Protein AF-A0A1Y2S8N5-F1 (afdb_monomer)

Nearest PDB structures (foldseek):
  1wh4-assembly1_A  TM=3.310E-01  e=6.056E+00  Mus musculus

Solvent-accessible surface area (backbone atoms only — not comparable to full-atom values): 12229 Å² total; per-residue (Å²): 141,81,84,81,77,78,75,82,78,85,74,62,68,63,54,52,49,16,49,51,51,43,52,51,49,21,65,76,37,74,52,83,80,83,77,38,63,39,47,41,51,42,49,70,37,66,41,99,84,76,46,55,47,50,72,66,56,51,50,44,32,48,55,39,40,44,73,69,41,98,56,19,65,73,62,49,64,66,70,64,49,37,69,98,49,35,69,58,46,40,54,52,24,50,35,56,74,70,46,70,74,44,43,94,61,78,71,61,60,71,61,53,50,52,49,45,31,70,54,35,66,95,56,59,74,55,75,91,67,70,40,87,85,36,73,37,45,61,27,46,44,52,56,40,37,37,60,45,100,84,71,42,67,57,48,71,70,54,52,49,49,52,44,49,38,41,52,71,20,76,85,56,50,71,51,87,83,39,79,74,75,35,65,54,50,42,36,33,82,88,34,35,64,56,53,49,53,50,14,50,52,53,51,51,51,55,65,74,76,106

Organism: NCBI:txid40578

Secondary structure (DSSP, 8-state):
-----------SHHHHHHHHHHHHHHHHHT------HHHHHHHHPBPTTS-BPPHHHHHHHHHHHHHHSTTGGG--HHHHT-HHHHHHHHHHHHHHHTTTTS-SSPP-HHHHHHHHHHH-GGG---GGG--TTSHHHHHHHHHHTSPPTTSPPP-HHHHHHHHHHHHTSGGGTTGGG-TT-SHHHHTSHHHHHHHHHHHHHHHHHHHH--

Mean predicted aligned error: 11.08 Å

Structure (mmCIF, N/CA/C/O backbone):
data_AF-A0A1Y2S8N5-F1
#
_entry.id   AF-A0A1Y2S8N5-F1
#
loop_
_atom_site.group_PDB
_atom_site.id
_atom_site.type_symbol
_atom_site.label_atom_id
_atom_site.label_alt_id
_atom_site.label_comp_id
_atom_site.label_asym_id
_atom_site.label_entity_id
_atom_site.label_seq_id
_atom_site.pdbx_PDB_ins_code
_atom_site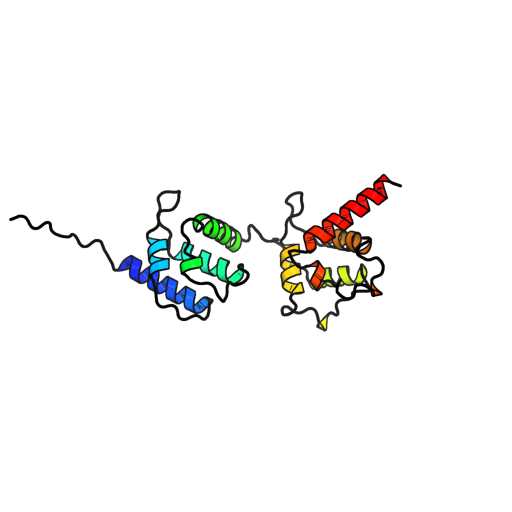.Cartn_x
_atom_site.Cartn_y
_atom_site.Cartn_z
_atom_site.occupancy
_atom_site.B_iso_or_equiv
_atom_site.auth_seq_id
_atom_site.auth_comp_id
_atom_site.auth_asym_id
_atom_site.auth_atom_id
_atom_site.pdbx_PDB_model_num
ATOM 1 N N . MET A 1 1 ? -24.747 23.848 56.726 1.00 42.31 1 MET A N 1
ATOM 2 C CA . MET A 1 1 ? -25.028 22.561 56.054 1.00 42.31 1 MET A CA 1
ATOM 3 C C . MET A 1 1 ? -25.533 22.856 54.658 1.00 42.31 1 MET A C 1
ATOM 5 O O . MET A 1 1 ? -26.554 23.509 54.560 1.00 42.31 1 MET A O 1
ATOM 9 N N . THR A 1 2 ? -24.845 22.371 53.628 1.00 33.53 2 THR A N 1
ATOM 10 C CA . THR A 1 2 ? -25.435 22.021 52.323 1.00 33.53 2 THR A CA 1
ATOM 11 C C . THR A 1 2 ?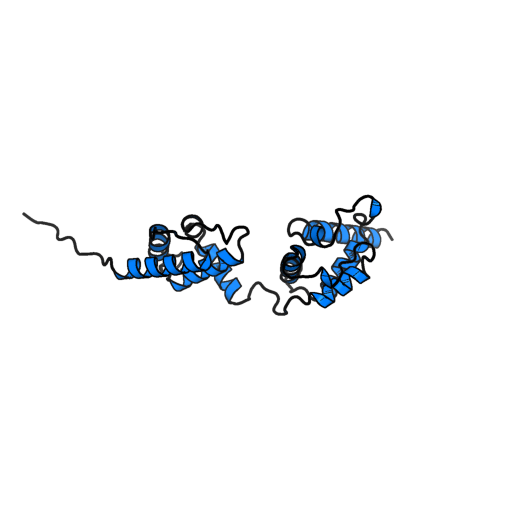 -24.412 21.139 51.611 1.00 33.53 2 THR A C 1
ATOM 13 O O . THR A 1 2 ? -23.454 21.611 51.002 1.00 33.53 2 THR A O 1
ATOM 16 N N . LYS A 1 3 ? -24.557 19.820 51.787 1.00 37.62 3 LYS A N 1
ATOM 17 C CA . LYS A 1 3 ? -23.823 18.829 50.996 1.00 37.62 3 LYS A CA 1
ATOM 18 C C . LYS A 1 3 ? -24.268 19.014 49.545 1.00 37.62 3 LYS A C 1
ATOM 20 O O . LYS A 1 3 ? -25.445 18.842 49.254 1.00 37.62 3 LYS A O 1
ATOM 25 N N . LYS A 1 4 ? -23.346 19.379 48.651 1.00 40.78 4 LYS A N 1
ATOM 26 C CA . LYS A 1 4 ? -23.574 19.255 47.208 1.00 40.78 4 LYS A CA 1
ATOM 27 C C . LYS A 1 4 ? -23.657 17.764 46.893 1.00 40.78 4 LYS A C 1
ATOM 29 O O . LYS A 1 4 ? -22.659 17.054 47.020 1.00 40.78 4 LYS A O 1
ATOM 34 N N . GLU A 1 5 ? -24.849 17.296 46.553 1.00 39.12 5 GLU A N 1
ATOM 35 C CA . GLU A 1 5 ? -25.067 15.949 46.039 1.00 39.12 5 GLU A CA 1
ATOM 36 C C . GLU A 1 5 ? -24.263 15.768 44.747 1.00 39.12 5 GLU A C 1
ATOM 38 O O . GLU A 1 5 ? -24.390 16.536 43.792 1.00 39.12 5 GLU A O 1
ATOM 43 N N . LYS A 1 6 ? -23.383 14.762 44.737 1.00 40.94 6 LYS A N 1
ATOM 44 C CA . LYS A 1 6 ? -22.739 14.284 43.516 1.00 40.94 6 LYS A CA 1
ATOM 45 C C . LYS A 1 6 ? -23.779 13.476 42.748 1.00 40.94 6 LYS A C 1
ATOM 47 O O . LYS A 1 6 ? -24.082 12.351 43.129 1.00 40.94 6 LYS A O 1
ATOM 52 N N . ILE A 1 7 ? -24.311 14.056 41.679 1.00 42.75 7 ILE A N 1
ATOM 53 C CA . ILE A 1 7 ? -25.081 13.320 40.675 1.00 42.75 7 ILE A CA 1
ATOM 54 C C . ILE A 1 7 ? -24.136 12.267 40.062 1.00 42.75 7 ILE A C 1
ATOM 56 O O . ILE A 1 7 ? -23.026 12.639 39.662 1.00 42.75 7 ILE A O 1
ATOM 60 N N . PRO A 1 8 ? -24.503 10.974 39.992 1.00 40.34 8 PRO A N 1
ATOM 61 C CA . PRO A 1 8 ? -23.691 9.982 39.302 1.00 40.34 8 PRO A CA 1
ATOM 62 C C . PRO A 1 8 ? -23.750 10.275 37.799 1.00 40.34 8 PRO A C 1
ATOM 64 O O . PRO A 1 8 ? -24.768 10.040 37.153 1.00 40.34 8 PRO A O 1
ATOM 67 N N . LEU A 1 9 ? -22.666 10.812 37.240 1.00 45.81 9 LEU A N 1
ATOM 68 C CA . LEU A 1 9 ? -22.457 10.822 35.794 1.00 45.81 9 LEU A CA 1
ATOM 69 C C . LEU A 1 9 ? -22.171 9.368 35.384 1.00 45.81 9 LEU A C 1
ATOM 71 O O . LEU A 1 9 ? -21.144 8.799 35.744 1.00 45.81 9 LEU A O 1
ATOM 75 N N . THR A 1 10 ? -23.169 8.762 34.744 1.00 51.56 10 THR A N 1
ATOM 76 C CA . THR A 1 10 ? -23.256 7.402 34.181 1.00 51.56 10 THR A CA 1
ATOM 77 C C . THR A 1 10 ? -21.910 6.752 33.815 1.00 51.56 10 THR A C 1
ATOM 79 O O . THR A 1 10 ? -21.309 7.175 32.832 1.00 51.56 10 THR A O 1
ATOM 82 N N . PRO A 1 11 ? -21.469 5.682 34.516 1.00 47.47 11 PRO A N 1
ATOM 83 C CA . PRO A 1 11 ? -20.186 5.028 34.239 1.00 47.47 11 PRO A CA 1
ATOM 84 C C . PRO A 1 11 ? -20.267 3.601 33.653 1.00 47.47 11 PRO A C 1
ATOM 86 O O . PRO A 1 11 ? -19.264 2.900 33.656 1.00 47.47 11 PRO A O 1
ATOM 89 N N . THR A 1 12 ? -21.419 3.115 33.171 1.00 58.81 12 THR A N 1
ATOM 90 C CA . THR A 1 12 ? -21.545 1.689 32.770 1.00 58.81 12 THR A CA 1
ATOM 91 C C . THR A 1 12 ? -21.525 1.451 31.258 1.00 58.81 12 THR A C 1
ATOM 93 O O . THR A 1 12 ? -20.968 0.459 30.801 1.00 58.81 12 THR A O 1
ATOM 96 N N . GLY A 1 13 ? -22.119 2.347 30.462 1.00 69.06 13 GLY A N 1
ATOM 97 C CA . GLY A 1 13 ? -22.266 2.144 29.014 1.00 69.06 13 GLY A CA 1
ATOM 98 C C . GLY A 1 13 ? -20.952 2.269 28.240 1.00 69.06 13 GLY A C 1
ATOM 99 O O . GLY A 1 13 ? -20.593 1.375 27.481 1.00 69.06 13 GLY A O 1
ATOM 100 N N . GLU A 1 14 ? -20.211 3.357 28.460 1.00 77.38 14 GLU A N 1
ATOM 101 C CA . GLU A 1 14 ? -18.944 3.620 27.759 1.00 77.38 14 GLU A CA 1
ATOM 102 C C . GLU A 1 14 ? -17.830 2.648 28.165 1.00 77.38 14 GLU A C 1
ATOM 104 O O . GLU A 1 14 ? -17.045 2.232 27.317 1.00 77.38 14 GLU A O 1
ATOM 109 N N . GLU A 1 15 ? -17.792 2.228 29.433 1.00 86.44 15 GLU A N 1
ATOM 110 C CA . GLU A 1 15 ? -16.825 1.238 29.923 1.00 86.44 15 GLU A CA 1
ATOM 111 C C . GLU A 1 15 ? -17.048 -0.133 29.268 1.00 86.44 15 GLU A C 1
ATOM 113 O O . GLU A 1 15 ? -16.095 -0.767 28.814 1.00 86.44 15 GLU A O 1
ATOM 118 N N . ASN A 1 16 ? -18.309 -0.556 29.124 1.00 90.19 16 ASN A N 1
ATOM 119 C CA . ASN A 1 16 ? -18.652 -1.791 28.417 1.00 90.19 16 ASN A CA 1
ATOM 120 C C . ASN A 1 16 ? -18.234 -1.735 26.939 1.00 90.19 16 ASN A C 1
ATOM 122 O O . ASN A 1 16 ? -17.652 -2.693 26.431 1.00 90.19 16 ASN A O 1
ATOM 126 N N . LEU A 1 17 ? -18.463 -0.602 26.266 1.00 93.44 17 LEU A N 1
ATOM 127 C CA . LEU A 1 17 ? -18.019 -0.401 24.883 1.00 93.44 17 LEU A CA 1
ATOM 128 C C . LEU A 1 17 ? -16.490 -0.405 24.770 1.00 93.44 17 LEU A C 1
ATOM 130 O O . LEU A 1 17 ? -15.936 -0.988 23.842 1.00 93.44 17 LEU A O 1
ATOM 134 N N . ALA A 1 18 ? -15.779 0.209 25.715 1.00 95.19 18 ALA A N 1
ATOM 135 C CA . ALA A 1 18 ? -14.321 0.217 25.707 1.00 95.19 18 ALA A CA 1
ATOM 136 C C . ALA A 1 18 ? -13.726 -1.184 25.929 1.00 95.19 18 ALA A C 1
ATOM 138 O O . ALA A 1 18 ? -12.732 -1.527 25.285 1.00 95.19 18 ALA A O 1
ATOM 139 N N . LEU A 1 19 ? -14.341 -2.006 26.787 1.00 95.50 19 LEU A N 1
ATOM 140 C CA . LEU A 1 19 ? -13.979 -3.416 26.969 1.00 95.50 19 LEU A CA 1
ATOM 141 C C . LEU A 1 19 ? -14.209 -4.230 25.694 1.00 95.50 19 LEU A C 1
ATOM 143 O O . LEU A 1 19 ? -13.346 -5.015 25.304 1.00 95.50 19 LEU A O 1
ATOM 147 N N . GLU A 1 20 ? -15.338 -4.015 25.021 1.00 96.56 20 GLU A N 1
ATOM 148 C CA . GLU A 1 20 ? -15.650 -4.664 23.748 1.00 96.56 20 GLU A CA 1
ATOM 149 C C . GLU A 1 20 ? -14.613 -4.314 22.670 1.00 96.56 20 GLU A C 1
ATOM 151 O O . GLU A 1 20 ? -14.068 -5.200 22.008 1.00 96.56 20 GLU A O 1
ATOM 156 N N . ILE A 1 21 ? -14.284 -3.027 22.527 1.00 97.44 21 ILE A N 1
ATOM 157 C CA . ILE A 1 21 ? -13.271 -2.551 21.578 1.00 97.44 21 ILE A CA 1
ATOM 158 C C . ILE A 1 21 ? -11.891 -3.127 21.920 1.00 97.44 21 ILE A C 1
ATOM 160 O O . ILE A 1 21 ? -11.169 -3.554 21.020 1.00 97.44 21 ILE A O 1
ATOM 164 N N . LEU A 1 22 ? -11.518 -3.175 23.203 1.00 97.44 22 LEU A N 1
ATOM 165 C CA . LEU A 1 22 ? -10.256 -3.769 23.647 1.00 97.44 22 LEU A CA 1
ATOM 166 C C . LEU A 1 22 ? -10.193 -5.271 23.332 1.00 97.44 22 LEU A C 1
ATOM 168 O O . LEU A 1 22 ? -9.163 -5.755 22.860 1.00 97.44 22 LEU A O 1
ATOM 172 N N . GLY A 1 23 ? -11.286 -6.001 23.560 1.00 96.69 23 GLY A N 1
ATOM 173 C CA . GLY A 1 23 ? -11.406 -7.412 23.194 1.00 96.69 23 GLY A CA 1
ATOM 174 C C . GLY A 1 23 ? -11.202 -7.620 21.695 1.00 96.69 23 GLY A C 1
ATOM 175 O O . GLY A 1 23 ? -10.372 -8.438 21.294 1.00 96.69 23 GLY A O 1
ATOM 176 N N . TYR A 1 24 ? -11.874 -6.807 20.878 1.00 96.19 24 TYR A N 1
ATOM 177 C CA . TYR A 1 24 ? -11.721 -6.819 19.425 1.00 96.19 24 TYR A CA 1
ATOM 178 C C . TYR A 1 24 ? -10.282 -6.515 18.984 1.00 96.19 24 TYR A C 1
ATOM 180 O O . TYR A 1 24 ? -9.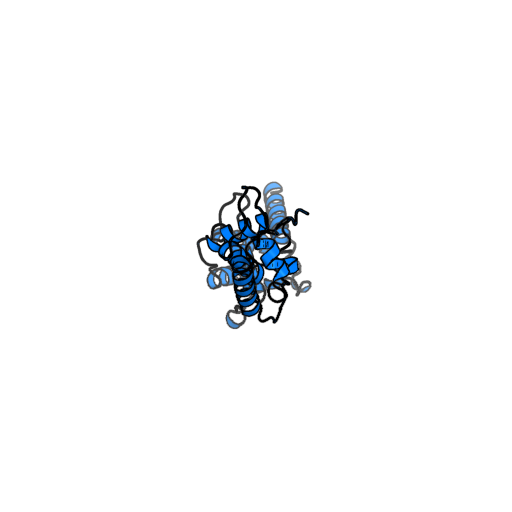699 -7.243 18.179 1.00 96.19 24 TYR A O 1
ATOM 188 N N . PHE A 1 25 ? -9.668 -5.481 19.564 1.00 95.88 25 PHE A N 1
ATOM 189 C CA . PHE A 1 25 ? -8.281 -5.109 19.302 1.00 95.88 25 PHE A CA 1
ATOM 190 C C . PHE A 1 25 ? -7.316 -6.260 19.602 1.00 95.88 25 PHE A C 1
ATOM 192 O O . PHE A 1 25 ? -6.466 -6.593 18.774 1.00 95.88 25 PHE A O 1
ATOM 199 N N . ASN A 1 26 ? -7.445 -6.879 20.779 1.00 95.75 26 ASN A N 1
ATOM 200 C CA . ASN A 1 26 ? -6.595 -7.988 21.208 1.00 95.75 26 ASN A CA 1
ATOM 201 C C . ASN A 1 26 ? -6.757 -9.211 20.307 1.00 95.75 26 ASN A C 1
ATOM 203 O O . ASN A 1 26 ? -5.760 -9.840 19.953 1.00 95.75 26 ASN A O 1
ATOM 207 N N . GLN A 1 27 ? -7.991 -9.525 19.906 1.00 93.56 27 GLN A N 1
ATOM 208 C CA . GLN A 1 27 ? -8.270 -10.611 18.973 1.00 93.56 27 GLN A CA 1
ATOM 209 C C . GLN A 1 27 ? -7.565 -10.380 17.633 1.00 93.56 27 GLN A C 1
ATOM 211 O O . GLN A 1 27 ? -6.882 -11.277 17.144 1.00 93.56 27 GLN A O 1
ATOM 216 N N . LEU A 1 28 ? -7.694 -9.179 17.063 1.00 89.06 28 LEU A N 1
ATOM 217 C CA . LEU A 1 28 ? -7.170 -8.866 15.734 1.00 89.06 28 LEU A CA 1
ATOM 218 C C . LEU A 1 28 ? -5.638 -8.721 15.701 1.00 89.06 28 LEU A C 1
ATOM 220 O O . LEU A 1 28 ? -5.005 -9.036 14.700 1.00 89.06 28 LEU A O 1
ATOM 224 N N . THR A 1 29 ? -5.030 -8.263 16.796 1.00 89.19 29 THR A N 1
ATOM 225 C CA . THR A 1 29 ? -3.567 -8.099 16.918 1.00 89.19 29 THR A CA 1
ATOM 226 C C . THR A 1 29 ? -2.866 -9.291 17.573 1.00 89.19 29 THR A C 1
ATOM 228 O O . THR A 1 29 ? -1.652 -9.253 17.763 1.00 89.19 29 THR A O 1
ATOM 231 N N . HIS A 1 30 ? -3.609 -10.333 17.963 1.00 91.00 30 HIS A N 1
ATOM 232 C CA . HIS A 1 30 ? -3.112 -11.454 18.772 1.00 91.00 30 HIS A CA 1
ATOM 233 C C . HIS A 1 30 ? -2.369 -11.011 20.047 1.00 91.00 30 HIS A C 1
ATOM 235 O O . HIS A 1 30 ? -1.385 -11.623 20.470 1.00 91.00 30 HIS A O 1
ATOM 241 N N . SER A 1 31 ? -2.839 -9.930 20.670 1.00 93.00 31 SER A N 1
ATOM 242 C CA . SER A 1 31 ? -2.224 -9.322 21.850 1.00 93.00 31 SER A CA 1
ATOM 243 C C . SER A 1 31 ? -3.060 -9.543 23.118 1.00 93.00 31 SER A C 1
ATOM 245 O O . SER A 1 31 ? -4.078 -10.235 23.107 1.00 93.00 31 SER A O 1
ATOM 247 N N . ARG A 1 32 ? -2.581 -9.031 24.261 1.00 94.50 32 ARG A N 1
ATOM 248 C CA . ARG A 1 32 ? -3.203 -9.218 25.588 1.00 94.50 32 ARG A CA 1
ATOM 249 C C . ARG A 1 32 ? -3.244 -7.924 26.406 1.00 94.50 32 ARG A C 1
ATOM 251 O O . ARG A 1 32 ? -2.991 -7.943 27.610 1.00 94.50 32 ARG A O 1
ATOM 258 N N . PHE A 1 33 ? -3.499 -6.787 25.763 1.00 95.81 33 PHE A N 1
ATOM 259 C CA . PHE A 1 33 ? -3.637 -5.518 26.480 1.00 95.81 33 PHE A CA 1
ATOM 260 C C . PHE A 1 33 ? -4.849 -5.556 27.420 1.00 95.81 33 PHE A C 1
ATOM 262 O O . PHE A 1 33 ? -5.861 -6.180 27.116 1.00 95.81 33 PHE A O 1
ATOM 269 N N . GLN A 1 34 ? -4.746 -4.881 28.565 1.00 94.94 34 GLN A N 1
ATOM 270 C CA . GLN A 1 34 ? -5.797 -4.873 29.596 1.00 94.94 34 GLN A CA 1
ATOM 271 C C . GLN A 1 34 ? -6.395 -3.483 29.846 1.00 94.94 34 GLN A C 1
ATOM 273 O O . GLN A 1 34 ? -7.444 -3.368 30.467 1.00 94.94 34 GLN A O 1
ATOM 278 N N . SER A 1 35 ? -5.735 -2.422 29.377 1.00 95.19 35 SER A N 1
ATOM 279 C CA . SER A 1 35 ? -6.169 -1.049 29.632 1.00 95.19 35 SER A CA 1
ATOM 280 C C . SER A 1 35 ? -7.223 -0.601 28.620 1.00 95.19 35 SER A C 1
ATOM 282 O O . SER A 1 35 ? -6.949 -0.550 27.421 1.00 95.19 35 SER A O 1
ATOM 284 N N . THR A 1 36 ? -8.402 -0.213 29.109 1.00 95.75 36 THR A N 1
ATOM 285 C CA . THR A 1 36 ? -9.483 0.410 28.322 1.00 95.75 36 THR A CA 1
ATOM 286 C C . THR A 1 36 ? -9.275 1.911 28.114 1.00 95.75 36 THR A C 1
ATOM 288 O O . THR A 1 36 ? -9.914 2.506 27.247 1.00 95.75 36 THR A O 1
ATOM 291 N N . ALA A 1 37 ? -8.345 2.535 28.849 1.00 95.25 37 ALA A N 1
ATOM 292 C CA . ALA A 1 37 ? -8.161 3.987 28.877 1.00 95.25 37 ALA A CA 1
ATOM 293 C C . ALA A 1 37 ? -7.974 4.642 27.489 1.00 95.25 37 ALA A C 1
ATOM 295 O O . ALA A 1 37 ? -8.562 5.702 27.256 1.00 95.25 37 ALA A O 1
ATOM 296 N N . PRO A 1 38 ? -7.218 4.059 26.535 1.00 95.94 38 PRO A N 1
ATOM 297 C CA . PRO A 1 38 ? -7.097 4.629 25.192 1.00 95.94 38 PRO A CA 1
ATOM 298 C C . PRO A 1 38 ? -8.429 4.661 24.427 1.00 95.94 38 PRO A C 1
ATOM 300 O O . PRO A 1 38 ? -8.715 5.642 23.738 1.00 95.94 38 PRO A O 1
ATOM 303 N N . PHE A 1 39 ? -9.262 3.631 24.585 1.00 96.44 39 PHE A N 1
ATOM 304 C CA . PHE A 1 39 ? -10.555 3.515 23.908 1.00 96.44 39 PHE A CA 1
ATOM 305 C C . PHE A 1 39 ? -11.636 4.355 24.582 1.00 96.44 39 PHE A C 1
ATOM 307 O O . PHE A 1 39 ? -12.380 5.031 23.881 1.00 96.44 39 PHE A O 1
ATOM 314 N N . LEU A 1 40 ? -11.654 4.427 25.916 1.00 94.75 40 LEU A N 1
ATOM 315 C CA . LEU A 1 40 ? -12.485 5.386 26.656 1.00 94.75 40 LEU A CA 1
ATOM 316 C C . LEU A 1 40 ? -12.190 6.821 26.230 1.00 94.75 40 LEU A C 1
ATOM 318 O O . LEU A 1 40 ? -13.097 7.613 25.980 1.00 94.75 40 LEU A O 1
ATOM 322 N N . LYS A 1 41 ? -10.904 7.159 26.090 1.00 93.38 41 LYS A N 1
ATOM 323 C CA . LYS A 1 41 ? -10.495 8.469 25.588 1.00 93.38 41 LYS A CA 1
ATOM 324 C C . LYS A 1 41 ? -11.016 8.717 24.175 1.00 93.38 41 LYS A C 1
ATOM 326 O O . LYS A 1 41 ? -11.433 9.832 23.888 1.00 93.38 41 LYS A O 1
ATOM 331 N N . ALA A 1 42 ? -10.995 7.713 23.301 1.00 93.50 42 ALA A N 1
ATOM 332 C CA . ALA A 1 42 ? -11.569 7.840 21.967 1.00 93.50 42 ALA A CA 1
ATOM 333 C C . ALA A 1 42 ? -13.091 8.045 22.025 1.00 93.50 42 ALA A C 1
ATOM 335 O O . ALA A 1 42 ? -13.578 9.026 21.479 1.00 93.50 42 ALA A O 1
ATOM 336 N N . LEU A 1 43 ? -13.826 7.207 22.759 1.00 93.50 43 LEU A N 1
ATOM 337 C CA . LEU A 1 43 ? -15.284 7.304 22.911 1.00 93.50 43 LEU A CA 1
ATOM 338 C C . LEU A 1 43 ? -15.749 8.635 23.524 1.00 93.50 43 LEU A C 1
ATOM 340 O O . LEU A 1 43 ? -16.813 9.126 23.175 1.00 93.50 43 LEU A O 1
ATOM 344 N N . SER A 1 44 ? -14.941 9.252 24.388 1.00 90.88 44 SER A N 1
ATOM 345 C CA . SER A 1 44 ? -15.252 10.545 25.022 1.00 90.88 44 SER A CA 1
ATOM 346 C C . SER A 1 44 ? -14.706 11.765 24.269 1.00 90.88 44 SER A C 1
ATOM 348 O O . SER A 1 44 ? -14.999 12.905 24.637 1.00 90.88 44 SER A O 1
ATOM 350 N N . THR A 1 45 ? -13.903 11.572 23.214 1.00 88.81 45 THR A N 1
ATOM 351 C CA . THR A 1 45 ? -13.361 12.691 22.431 1.00 88.81 45 THR A CA 1
ATOM 352 C C . THR A 1 45 ? -14.379 13.168 21.404 1.00 88.81 45 THR A C 1
ATOM 354 O O . THR A 1 45 ? -14.822 12.414 20.540 1.00 88.81 45 THR A O 1
ATOM 357 N N . VAL A 1 46 ? -14.679 14.464 21.448 1.00 85.06 46 VAL A N 1
ATOM 358 C CA . VAL A 1 46 ? -15.563 15.130 20.490 1.00 85.06 46 VAL A CA 1
ATOM 359 C C . VAL A 1 46 ? -14.817 15.377 19.174 1.00 85.06 46 VAL A C 1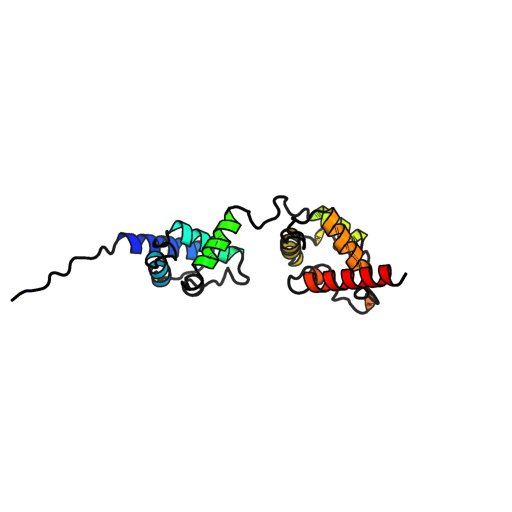
ATOM 361 O O . VAL A 1 46 ? -13.775 16.036 19.156 1.00 85.06 46 VAL A O 1
ATOM 364 N N . LYS A 1 47 ? -15.354 14.849 18.067 1.00 80.06 47 LYS A N 1
ATOM 365 C CA . LYS A 1 47 ? -14.873 15.093 16.696 1.00 80.06 47 LYS A CA 1
ATOM 366 C C . LYS A 1 47 ? -15.012 16.567 16.325 1.00 80.06 47 LYS A C 1
ATOM 368 O O . LYS A 1 47 ? -15.818 17.298 16.898 1.00 80.06 47 LYS A O 1
ATOM 373 N N . SER A 1 48 ? -14.361 16.965 15.237 1.00 71.19 48 SER A N 1
ATOM 374 C CA . SER A 1 48 ? -14.499 18.305 14.643 1.00 71.19 48 SER A CA 1
ATOM 375 C C . SER A 1 48 ? -15.957 18.718 14.333 1.00 71.19 48 SER A C 1
ATOM 377 O O . SER A 1 48 ? -16.261 19.903 14.253 1.00 71.19 48 SER A O 1
ATOM 379 N N . LYS A 1 49 ? -16.877 17.750 14.190 1.00 67.25 49 LYS A N 1
ATOM 380 C CA . LYS A 1 49 ? -18.318 17.961 13.939 1.00 67.25 49 LYS A CA 1
ATOM 381 C C . LYS A 1 49 ? -19.194 17.984 15.206 1.00 67.25 49 LYS A C 1
ATOM 383 O O . LYS A 1 49 ? -20.413 17.936 15.088 1.00 67.25 49 LYS A O 1
ATOM 388 N N . GLY A 1 50 ? -18.605 18.014 16.403 1.00 76.06 50 GLY A N 1
ATOM 389 C CA . GLY A 1 50 ? -19.356 18.128 17.661 1.00 76.06 50 GLY A CA 1
ATOM 390 C C . GLY A 1 50 ? -19.978 16.824 18.181 1.00 76.06 50 GLY A C 1
ATOM 391 O O . GLY A 1 50 ? -20.802 16.874 19.085 1.00 76.06 50 GLY A O 1
ATOM 392 N N . ILE A 1 51 ? -19.594 15.665 17.635 1.00 85.19 51 ILE A N 1
ATOM 393 C CA . ILE A 1 51 ? -20.107 14.341 18.037 1.00 85.19 51 ILE A CA 1
ATOM 394 C C . ILE A 1 51 ? -18.931 13.460 18.463 1.00 85.19 51 ILE A C 1
ATOM 396 O O . ILE A 1 51 ? -17.870 13.523 17.842 1.00 85.19 51 ILE A O 1
ATOM 400 N N . CYS A 1 52 ? -19.107 12.630 19.489 1.00 87.62 52 CYS A N 1
ATOM 401 C CA . CYS A 1 52 ? -18.115 11.637 19.900 1.00 87.62 52 CYS A CA 1
ATOM 402 C C . CYS A 1 52 ? -17.886 10.539 18.847 1.00 87.62 52 CYS A C 1
ATOM 404 O O . CYS A 1 52 ? -18.709 10.324 17.950 1.00 87.62 52 CYS A O 1
ATOM 406 N N . TYR A 1 53 ? -16.759 9.836 18.948 1.00 92.56 53 TYR A N 1
ATOM 407 C CA . TYR A 1 53 ? -16.528 8.634 18.149 1.00 92.56 53 TYR A CA 1
ATOM 408 C C . TYR A 1 53 ? -17.415 7.482 18.628 1.00 92.56 53 TYR A C 1
ATOM 410 O O . TYR A 1 53 ? -17.618 7.294 19.825 1.00 92.56 53 TYR A O 1
ATOM 418 N N . THR A 1 54 ? -17.918 6.692 17.687 1.00 93.94 54 THR A N 1
ATOM 419 C CA . THR A 1 54 ? -18.672 5.466 17.978 1.00 93.94 54 THR A CA 1
ATOM 420 C C . THR A 1 54 ? -17.739 4.261 18.100 1.00 93.94 54 THR A C 1
ATOM 422 O O . THR A 1 54 ? -16.618 4.271 17.585 1.00 93.94 54 THR A O 1
ATOM 425 N N . ALA A 1 55 ? -18.207 3.189 18.745 1.00 94.31 55 ALA A N 1
ATOM 426 C CA . ALA A 1 55 ? -17.448 1.943 18.824 1.00 94.31 55 ALA A CA 1
ATOM 427 C C . ALA A 1 55 ? -17.129 1.369 17.431 1.00 94.31 55 ALA A C 1
ATOM 429 O O . ALA A 1 55 ? -16.008 0.918 17.204 1.00 94.31 55 ALA A O 1
ATOM 430 N N . ASP A 1 56 ? -18.065 1.460 16.483 1.00 94.19 56 ASP A N 1
ATOM 431 C CA . ASP A 1 56 ? -17.875 0.972 15.114 1.00 94.19 56 ASP A CA 1
ATOM 432 C C . ASP A 1 56 ? -16.837 1.785 14.335 1.00 94.19 56 ASP A C 1
ATOM 434 O O . ASP A 1 56 ? -16.001 1.211 13.640 1.00 94.19 56 ASP A O 1
ATOM 438 N N . GLU A 1 57 ? -16.826 3.114 14.490 1.00 95.44 57 GLU A N 1
ATOM 439 C CA . GLU A 1 57 ? -15.781 3.971 13.912 1.00 95.44 57 GLU A CA 1
ATOM 440 C C . GLU A 1 57 ? -14.397 3.602 14.464 1.00 95.44 57 GLU A C 1
ATOM 442 O O . GLU A 1 57 ? -13.422 3.535 13.716 1.00 95.44 57 GLU A O 1
ATOM 447 N N . ILE A 1 58 ? -14.301 3.324 15.767 1.00 96.81 58 ILE A N 1
ATOM 448 C CA . ILE A 1 58 ? -13.034 2.930 16.389 1.00 96.81 58 ILE A CA 1
ATOM 449 C C . ILE A 1 58 ? -12.596 1.549 15.889 1.00 96.81 58 ILE A C 1
ATOM 451 O O . ILE A 1 58 ? -11.438 1.396 15.503 1.00 96.81 58 ILE A O 1
ATOM 455 N N . LYS A 1 59 ? -13.498 0.561 15.836 1.00 96.69 59 LYS A N 1
ATOM 456 C CA . LYS A 1 59 ? -13.209 -0.779 15.292 1.00 96.69 59 LYS A CA 1
ATOM 457 C C . LYS A 1 59 ? -12.756 -0.727 13.838 1.00 96.69 59 LYS A C 1
ATOM 459 O O . LYS A 1 59 ? -11.770 -1.372 13.494 1.00 96.69 59 LYS A O 1
ATOM 464 N N . LEU A 1 60 ? -13.391 0.107 13.020 1.00 96.25 60 LEU A N 1
ATOM 465 C CA . LEU A 1 60 ? -12.979 0.345 11.640 1.00 96.25 60 LEU A CA 1
ATOM 466 C C . LEU A 1 60 ? -11.541 0.885 11.557 1.00 96.25 60 LEU A C 1
ATOM 468 O O . LEU A 1 60 ? -10.727 0.402 10.771 1.00 96.25 60 LEU A O 1
ATOM 472 N N . VAL A 1 61 ? -11.189 1.853 12.405 1.00 96.62 61 VAL A N 1
ATOM 473 C CA . VAL A 1 61 ? -9.814 2.372 12.469 1.00 96.62 61 VAL A CA 1
ATOM 474 C C . VAL A 1 61 ? -8.822 1.292 12.914 1.00 96.62 61 VAL A C 1
ATOM 476 O O . VAL A 1 61 ? -7.703 1.261 12.400 1.00 96.62 61 VAL A O 1
ATOM 479 N N . ILE A 1 62 ? -9.213 0.385 13.818 1.00 96.12 62 ILE A N 1
ATOM 480 C CA . ILE A 1 62 ? -8.391 -0.772 14.206 1.00 96.12 62 ILE A CA 1
ATOM 481 C C . ILE A 1 62 ? -8.148 -1.680 12.991 1.00 96.12 62 ILE A C 1
ATOM 483 O O . ILE A 1 62 ? -6.994 -1.974 12.687 1.00 96.12 62 ILE A O 1
ATOM 487 N N . GLU A 1 63 ? -9.202 -2.097 12.288 1.00 92.31 63 GLU A N 1
ATOM 488 C CA . GLU A 1 63 ? -9.112 -2.975 11.110 1.00 92.31 63 GLU A CA 1
ATOM 489 C C . GLU A 1 63 ? -8.178 -2.406 10.046 1.00 92.31 63 GLU A C 1
ATOM 491 O O . GLU A 1 63 ? -7.241 -3.073 9.591 1.00 92.31 63 GLU A O 1
ATOM 496 N N . TRP A 1 64 ? -8.392 -1.138 9.700 1.00 93.75 64 TRP A N 1
ATOM 497 C CA . TRP A 1 64 ? -7.559 -0.427 8.746 1.00 93.75 64 TRP A CA 1
ATOM 498 C C . TRP A 1 64 ? -6.104 -0.354 9.214 1.00 93.75 64 TRP A C 1
ATOM 500 O O . TRP A 1 64 ? -5.202 -0.698 8.452 1.00 93.75 64 TRP A O 1
ATOM 510 N N . ALA A 1 65 ? -5.848 0.047 10.462 1.00 93.44 65 ALA A N 1
ATOM 511 C CA . ALA A 1 65 ? -4.488 0.222 10.965 1.00 93.44 65 ALA A CA 1
ATOM 512 C C . ALA A 1 65 ? -3.722 -1.105 11.050 1.00 93.44 65 ALA A C 1
ATOM 514 O O . ALA A 1 65 ? -2.558 -1.160 10.653 1.00 93.44 65 ALA A O 1
ATOM 515 N N . VAL A 1 66 ? -4.361 -2.183 11.513 1.00 88.31 66 VAL A N 1
ATOM 516 C CA . VAL A 1 66 ? -3.736 -3.514 11.564 1.00 88.31 66 VAL A CA 1
ATOM 517 C C . VAL A 1 66 ? -3.391 -4.004 10.158 1.00 88.31 66 VAL A C 1
ATOM 519 O O . VAL A 1 66 ? -2.312 -4.555 9.951 1.00 88.31 66 VAL A O 1
ATOM 522 N N . THR A 1 67 ? -4.264 -3.747 9.183 1.00 82.50 67 THR A N 1
ATOM 523 C CA . THR A 1 67 ? -4.073 -4.218 7.807 1.00 82.50 67 THR A CA 1
ATOM 524 C C . THR A 1 67 ? -3.084 -3.355 7.017 1.00 82.50 67 THR A C 1
ATOM 526 O O . THR A 1 67 ? -2.345 -3.874 6.184 1.00 82.50 67 THR A O 1
ATOM 529 N N . GLN A 1 68 ? -3.099 -2.031 7.202 1.00 84.56 68 GLN A N 1
ATOM 530 C CA . GLN A 1 68 ? -2.387 -1.083 6.334 1.00 84.56 68 GLN A CA 1
ATOM 531 C C . GLN A 1 68 ? -1.080 -0.549 6.933 1.00 84.56 68 GLN A C 1
ATOM 533 O O . GLN A 1 68 ? -0.200 -0.119 6.186 1.00 84.56 68 GLN A O 1
ATOM 538 N N . TRP A 1 69 ? -0.907 -0.535 8.258 1.00 86.19 69 TRP A N 1
ATOM 539 C CA . TRP A 1 69 ? 0.317 0.013 8.848 1.00 86.19 69 TRP A CA 1
ATOM 540 C C . TRP A 1 69 ? 1.455 -1.009 8.807 1.00 86.19 69 TRP A C 1
ATOM 542 O O . TRP A 1 69 ? 1.279 -2.180 9.129 1.00 86.19 69 TRP A O 1
ATOM 552 N N . LYS A 1 70 ? 2.675 -0.532 8.516 1.00 76.00 70 LYS A N 1
ATOM 553 C CA . LYS A 1 70 ? 3.904 -1.350 8.428 1.00 76.00 70 LYS A CA 1
ATOM 554 C C . LYS A 1 70 ? 4.135 -2.281 9.630 1.00 76.00 70 LYS A C 1
ATOM 556 O O . LYS A 1 70 ? 4.734 -3.338 9.475 1.00 76.00 70 LYS A O 1
ATOM 561 N N . TYR A 1 71 ? 3.687 -1.878 10.818 1.00 81.88 71 TYR A N 1
ATOM 562 C CA . TYR A 1 71 ? 3.787 -2.658 12.054 1.00 81.88 71 TYR A CA 1
ATOM 563 C C . TYR A 1 71 ? 2.414 -2.853 12.715 1.00 81.88 71 TYR A C 1
ATOM 565 O O . TYR A 1 71 ? 2.311 -2.777 13.939 1.00 81.88 71 TYR A O 1
ATOM 573 N N . GLY A 1 72 ? 1.364 -3.066 11.914 1.00 79.00 72 GLY A N 1
ATOM 574 C CA . GLY A 1 72 ? -0.016 -3.232 12.381 1.00 79.00 72 GLY A CA 1
ATOM 575 C C . GLY A 1 72 ? -0.194 -4.355 13.408 1.00 79.00 72 GLY A C 1
ATOM 576 O O . GLY A 1 72 ? -0.869 -4.165 14.412 1.00 79.00 72 GLY A O 1
ATOM 577 N N . GLU A 1 73 ? 0.517 -5.474 13.251 1.00 74.38 73 GLU A N 1
ATOM 578 C CA . GLU A 1 73 ? 0.519 -6.583 14.225 1.00 74.38 73 GLU A CA 1
ATOM 579 C C . GLU A 1 73 ? 1.132 -6.202 15.587 1.00 74.38 73 GLU A C 1
ATOM 581 O O . GLU A 1 73 ? 0.813 -6.794 16.611 1.00 74.38 73 GLU A O 1
ATOM 586 N N . LYS A 1 74 ? 2.015 -5.194 15.622 1.00 85.69 74 LYS A N 1
ATOM 587 C CA . LYS A 1 74 ? 2.653 -4.673 16.848 1.00 85.69 74 LYS A CA 1
ATOM 588 C C . LYS A 1 74 ? 2.045 -3.338 17.284 1.00 85.69 74 LYS A C 1
ATOM 590 O O . LYS A 1 74 ? 2.677 -2.571 18.021 1.00 85.69 74 LYS A O 1
ATOM 595 N N . LEU A 1 75 ? 0.848 -3.025 16.790 1.00 92.50 75 LEU A N 1
ATOM 596 C CA . LEU A 1 75 ? 0.134 -1.801 17.109 1.00 92.50 75 LEU A CA 1
ATOM 597 C C . LEU A 1 75 ? -0.166 -1.748 18.609 1.00 92.50 75 LEU A C 1
ATOM 599 O O . LEU A 1 75 ? -0.561 -2.733 19.225 1.00 92.50 75 LEU A O 1
ATOM 603 N N . LYS A 1 76 ? 0.019 -0.566 19.197 1.00 95.12 76 LYS A N 1
ATOM 604 C CA . LYS A 1 76 ? -0.359 -0.290 20.584 1.00 95.12 76 LYS A CA 1
ATOM 605 C C . LYS A 1 76 ? -1.625 0.568 20.608 1.00 95.12 76 LYS A C 1
ATOM 607 O O . LYS A 1 76 ? -1.669 1.532 19.829 1.00 95.12 76 LYS A O 1
ATOM 612 N N . PRO A 1 77 ? -2.593 0.303 21.502 1.00 95.38 77 PRO A N 1
ATOM 613 C CA . PRO A 1 77 ? -3.796 1.123 21.636 1.00 95.38 77 PRO A CA 1
ATOM 614 C C . PRO A 1 77 ? -3.498 2.622 21.790 1.00 95.38 77 PRO A C 1
ATOM 616 O O . PRO A 1 77 ? -4.144 3.452 21.159 1.00 95.38 77 PRO A O 1
ATOM 619 N N . GLU A 1 78 ? -2.449 3.001 22.526 1.00 94.81 78 GLU A N 1
ATOM 620 C CA . GLU A 1 78 ? -2.063 4.406 22.734 1.00 94.81 78 GLU A CA 1
ATOM 621 C C . GLU A 1 78 ? -1.579 5.091 21.449 1.00 94.81 78 GLU A C 1
ATOM 623 O O . GLU A 1 78 ? -1.699 6.308 21.297 1.00 94.81 78 GLU A O 1
ATOM 628 N N . ASN A 1 79 ? -1.007 4.324 20.518 1.00 93.69 79 ASN A N 1
ATOM 629 C CA . ASN A 1 79 ? -0.548 4.839 19.231 1.00 93.69 79 ASN A CA 1
ATOM 630 C C . ASN A 1 79 ? -1.701 5.005 18.243 1.00 93.69 79 ASN A C 1
ATOM 632 O O . ASN A 1 79 ? -1.694 5.966 17.469 1.00 93.69 79 ASN A O 1
ATOM 636 N N . LEU A 1 80 ? -2.673 4.095 18.297 1.00 95.06 80 LEU A N 1
ATOM 637 C CA . LEU A 1 80 ? -3.898 4.187 17.518 1.00 95.06 80 LEU A CA 1
ATOM 638 C C . LEU A 1 80 ? -4.749 5.368 17.998 1.00 95.06 80 LEU A C 1
ATOM 640 O O . LEU A 1 80 ? -5.059 6.269 17.225 1.00 95.06 80 LEU A O 1
ATOM 644 N N . CYS A 1 81 ? -5.029 5.428 19.302 1.00 95.19 81 CYS A N 1
ATOM 645 C CA . CYS A 1 81 ? -5.889 6.419 19.949 1.00 95.19 81 CYS A CA 1
ATOM 646 C C . CYS A 1 81 ? -5.193 7.778 20.184 1.00 95.19 81 CYS A C 1
ATOM 648 O O . CYS A 1 81 ? -5.430 8.479 21.174 1.00 95.19 81 CYS A O 1
ATOM 650 N N . ARG A 1 82 ? -4.347 8.213 19.243 1.00 93.88 82 ARG A N 1
ATOM 651 C CA . ARG A 1 82 ? -3.784 9.570 19.219 1.00 93.88 82 ARG A CA 1
ATOM 652 C C . ARG A 1 82 ? -4.810 10.539 18.641 1.00 93.88 82 ARG A C 1
ATOM 654 O O . ARG A 1 82 ? -4.778 10.842 17.455 1.00 93.88 82 ARG A O 1
ATOM 661 N N . MET A 1 83 ? -5.678 11.066 19.500 1.00 92.75 83 MET A N 1
ATOM 662 C CA . MET A 1 83 ? -6.852 11.868 19.112 1.00 92.75 83 MET A CA 1
ATOM 663 C C . MET A 1 83 ? -6.572 13.026 18.146 1.00 92.75 83 MET A C 1
ATOM 665 O O . MET A 1 83 ? -7.353 13.249 17.232 1.00 92.75 83 MET A O 1
ATOM 669 N N . ARG A 1 84 ? -5.409 13.689 18.246 1.00 91.06 84 ARG A N 1
ATOM 670 C CA . ARG A 1 84 ? -4.991 14.737 17.288 1.00 91.06 84 ARG A CA 1
ATOM 671 C C . ARG A 1 84 ? -4.868 14.258 15.830 1.00 91.06 84 ARG A C 1
ATOM 673 O O . ARG A 1 84 ? -4.804 15.087 14.936 1.00 91.06 84 ARG A O 1
ATOM 680 N N . ARG A 1 85 ? -4.753 12.949 15.596 1.00 92.06 85 ARG A N 1
ATOM 681 C CA . ARG A 1 85 ? -4.636 12.317 14.270 1.00 92.06 85 ARG A CA 1
ATOM 682 C C . ARG A 1 85 ? -5.826 11.418 13.933 1.00 92.06 85 ARG A C 1
ATOM 684 O O . ARG A 1 85 ? -5.918 10.950 12.804 1.00 92.06 85 ARG A O 1
ATOM 691 N N . PHE A 1 86 ? -6.703 11.161 14.900 1.00 93.88 86 PHE A N 1
ATOM 692 C CA . PHE A 1 86 ? -7.702 10.102 14.797 1.00 93.88 86 PHE A CA 1
ATOM 693 C C . PHE A 1 86 ? -8.779 10.412 13.751 1.00 93.88 86 PHE A C 1
ATOM 695 O O . PHE A 1 86 ? -9.148 9.512 13.009 1.00 93.88 86 PHE A O 1
ATOM 702 N N . ASP A 1 87 ? -9.173 11.681 13.587 1.00 92.19 87 ASP A N 1
ATOM 703 C CA . ASP A 1 87 ? -10.039 12.123 12.477 1.00 92.19 87 ASP A CA 1
ATOM 704 C C . ASP A 1 87 ? -9.443 11.746 11.102 1.00 92.19 87 ASP A C 1
ATOM 706 O O . ASP A 1 87 ? -10.156 11.293 10.206 1.00 92.19 87 ASP A O 1
ATOM 710 N N . GLY A 1 88 ? -8.120 11.881 10.940 1.00 92.12 88 GLY A N 1
ATOM 711 C CA . GLY A 1 88 ? -7.413 11.470 9.724 1.00 92.12 88 GLY A CA 1
ATOM 712 C C . GLY A 1 88 ? -7.421 9.954 9.532 1.00 92.12 88 GLY A C 1
ATOM 713 O O . GLY A 1 88 ? -7.745 9.475 8.451 1.00 92.12 88 GLY A O 1
ATOM 714 N N . TYR A 1 89 ? -7.153 9.198 10.600 1.00 95.19 89 TYR A N 1
ATOM 715 C CA . TYR A 1 89 ? -7.207 7.734 10.564 1.00 95.19 89 TYR A CA 1
ATOM 716 C C . TYR A 1 89 ? -8.605 7.216 10.221 1.00 95.19 89 TYR A C 1
ATOM 718 O O . TYR A 1 89 ? -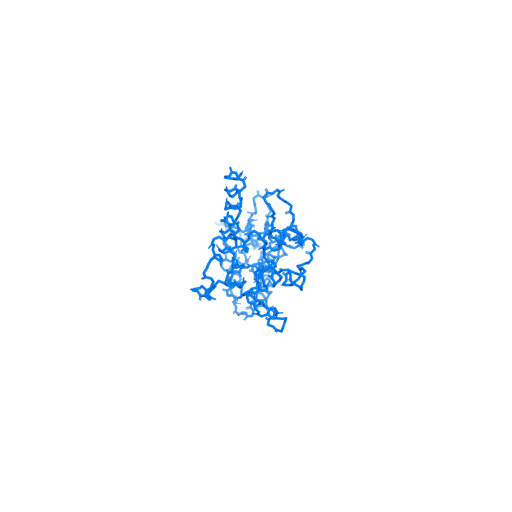8.731 6.302 9.417 1.00 95.19 89 TYR A O 1
ATOM 726 N N . LEU A 1 90 ? -9.654 7.816 10.789 1.00 94.62 90 LEU A N 1
ATOM 727 C CA . LEU A 1 90 ? -11.037 7.459 10.486 1.00 94.62 90 LEU A CA 1
ATOM 728 C C . LEU A 1 90 ? -11.391 7.768 9.029 1.00 94.62 90 LEU A C 1
ATOM 730 O O . LEU A 1 90 ? -11.994 6.932 8.363 1.00 94.62 90 LEU A O 1
ATOM 734 N N . SER A 1 91 ? -10.975 8.927 8.515 1.00 91.38 91 SER A N 1
ATOM 735 C CA . SER A 1 91 ? -11.157 9.283 7.103 1.00 91.38 91 SER A CA 1
ATOM 736 C C . SER A 1 91 ? -10.513 8.257 6.165 1.00 91.38 91 SER A C 1
ATOM 738 O O . SER A 1 91 ? -11.150 7.801 5.216 1.00 91.38 91 SER A O 1
ATOM 740 N N . ASP A 1 92 ? -9.277 7.844 6.447 1.00 90.06 92 ASP A N 1
ATOM 741 C CA . ASP A 1 92 ? -8.573 6.853 5.630 1.00 90.06 92 ASP A CA 1
ATOM 742 C C . ASP A 1 92 ? -9.171 5.447 5.776 1.00 90.06 92 ASP A C 1
ATOM 744 O O . ASP A 1 92 ? -9.295 4.727 4.785 1.00 90.06 92 ASP A O 1
ATOM 748 N N . ALA A 1 93 ? -9.624 5.075 6.975 1.00 91.75 93 ALA A N 1
ATOM 749 C CA . ALA A 1 93 ? -10.287 3.800 7.223 1.00 91.75 93 ALA A CA 1
ATOM 750 C C . ALA A 1 93 ? -11.651 3.692 6.515 1.00 91.75 93 ALA A C 1
ATOM 752 O O . ALA A 1 93 ? -11.973 2.636 5.973 1.00 91.75 93 ALA A O 1
ATOM 753 N N . ILE A 1 94 ? -12.431 4.779 6.450 1.00 91.06 94 ILE A N 1
ATOM 754 C CA . ILE A 1 94 ? -13.685 4.834 5.677 1.00 91.06 94 ILE A CA 1
ATOM 755 C C . ILE A 1 94 ? -13.397 4.631 4.188 1.00 91.06 94 ILE A C 1
ATOM 757 O O . ILE A 1 94 ? -13.970 3.731 3.578 1.00 91.06 94 ILE A O 1
ATOM 761 N N . LYS A 1 95 ? -12.445 5.386 3.619 1.00 85.81 95 LYS A N 1
ATOM 762 C CA . LYS A 1 95 ? -12.045 5.220 2.208 1.00 85.81 95 LYS A CA 1
ATOM 763 C C . LYS A 1 95 ? -11.564 3.802 1.912 1.00 85.81 95 LYS A C 1
ATOM 765 O O . LYS A 1 95 ? -11.840 3.271 0.840 1.00 85.81 95 LYS A O 1
ATOM 770 N N . TRP A 1 96 ? -10.836 3.202 2.852 1.00 85.69 96 TRP A N 1
ATOM 771 C CA . TRP A 1 96 ? -10.361 1.828 2.752 1.00 85.69 96 TRP A CA 1
ATOM 772 C C . TRP A 1 96 ? -11.511 0.817 2.737 1.00 85.69 96 TRP A C 1
ATOM 774 O O . TRP A 1 96 ? -11.538 -0.042 1.858 1.00 85.69 96 TRP A O 1
ATOM 784 N N . LYS A 1 97 ? -12.478 0.938 3.657 1.00 84.50 97 LYS A N 1
ATOM 785 C CA . LYS A 1 97 ? -13.647 0.047 3.735 1.00 84.50 97 LYS A CA 1
ATOM 786 C C . LYS A 1 97 ? -14.563 0.172 2.524 1.00 84.50 97 LYS A C 1
ATOM 788 O O . LYS A 1 97 ? -15.094 -0.827 2.054 1.00 84.50 97 LYS A O 1
ATOM 793 N N . GLU A 1 98 ? -14.734 1.384 2.012 1.00 79.31 98 GLU A N 1
ATOM 794 C CA . GLU A 1 98 ? -15.558 1.661 0.833 1.00 79.31 98 GLU A CA 1
ATOM 795 C C . GLU A 1 98 ? -14.825 1.360 -0.487 1.00 79.31 98 GLU A C 1
ATOM 797 O O . GLU A 1 98 ? -15.364 1.624 -1.558 1.00 79.31 98 GLU A O 1
ATOM 802 N N . TYR A 1 99 ? -13.599 0.816 -0.432 1.00 66.62 99 TYR A N 1
ATOM 803 C CA . TYR A 1 99 ? -12.732 0.568 -1.593 1.00 66.62 99 TYR A CA 1
ATOM 804 C C . TYR A 1 99 ? -12.468 1.819 -2.457 1.00 66.62 99 TYR A C 1
ATOM 806 O O . TYR A 1 99 ? -11.997 1.712 -3.587 1.00 66.62 99 TYR A O 1
ATOM 814 N N . ILE A 1 100 ? -12.707 3.025 -1.927 1.00 64.06 100 ILE A N 1
ATOM 815 C CA . ILE A 1 100 ? -12.564 4.300 -2.651 1.00 64.06 100 ILE A CA 1
ATOM 816 C C . ILE A 1 100 ? -11.111 4.547 -3.073 1.00 64.06 100 ILE A C 1
ATOM 818 O O . ILE A 1 100 ? -10.860 5.213 -4.082 1.00 64.06 100 ILE A O 1
ATOM 822 N N . ASP A 1 101 ? -10.154 4.016 -2.309 1.00 69.31 101 ASP A N 1
ATOM 823 C CA . ASP A 1 101 ? -8.722 4.197 -2.559 1.00 69.31 101 ASP A CA 1
ATOM 824 C C . ASP A 1 101 ? -8.011 2.919 -3.040 1.00 69.31 101 ASP A C 1
ATOM 826 O O . ASP A 1 101 ? -6.826 2.714 -2.785 1.00 69.31 101 ASP A O 1
ATOM 830 N N . ARG A 1 102 ? -8.737 2.033 -3.734 1.00 76.06 102 ARG A N 1
ATOM 831 C CA . ARG A 1 102 ? -8.166 0.857 -4.405 1.00 76.06 102 ARG A CA 1
ATOM 832 C C . ARG A 1 102 ? -8.623 0.781 -5.851 1.00 76.06 102 ARG A C 1
ATOM 834 O O . ARG A 1 102 ? -9.687 1.281 -6.210 1.00 76.06 102 ARG A O 1
ATOM 841 N N . ASN A 1 103 ? -7.803 0.143 -6.679 1.00 87.44 103 ASN A N 1
ATOM 842 C CA . ASN A 1 103 ? -8.196 -0.152 -8.043 1.00 87.44 103 ASN A CA 1
ATOM 843 C C . ASN A 1 103 ? -9.458 -1.038 -7.999 1.00 87.44 103 ASN A C 1
ATOM 845 O O . ASN A 1 103 ? -9.443 -2.042 -7.287 1.00 87.44 103 ASN A O 1
ATOM 849 N N . PRO A 1 104 ? -10.551 -0.683 -8.702 1.00 86.12 104 PRO A N 1
ATOM 850 C CA . PRO A 1 104 ? -11.772 -1.491 -8.710 1.00 86.12 104 PRO A CA 1
ATOM 851 C C . PRO A 1 104 ? -11.575 -2.861 -9.369 1.00 86.12 104 PRO A C 1
ATOM 853 O O . PRO A 1 104 ? -12.422 -3.736 -9.223 1.00 86.12 104 PRO A O 1
ATOM 856 N N . VAL A 1 105 ? -10.483 -3.037 -10.115 1.00 89.19 105 VAL A N 1
ATOM 857 C CA . VAL A 1 105 ? -10.070 -4.316 -10.684 1.00 89.19 105 VAL A CA 1
ATOM 858 C C . VAL A 1 105 ? -8.958 -4.891 -9.815 1.00 89.19 105 VAL A C 1
ATOM 860 O O . VAL A 1 105 ? -7.980 -4.196 -9.528 1.00 89.19 105 VAL A O 1
ATOM 863 N N . ASP A 1 106 ? -9.084 -6.161 -9.431 1.00 89.19 106 ASP A N 1
ATOM 864 C CA . ASP A 1 106 ? -8.034 -6.875 -8.703 1.00 89.19 106 ASP A CA 1
ATOM 865 C C . ASP A 1 106 ? -6.717 -6.882 -9.488 1.00 89.19 106 ASP A C 1
ATOM 867 O O . ASP A 1 106 ? -6.704 -6.883 -10.719 1.00 89.19 106 ASP A O 1
ATOM 871 N N . CYS A 1 107 ? -5.590 -6.894 -8.774 1.00 93.56 107 CYS A N 1
ATOM 872 C CA . CYS A 1 107 ? -4.269 -6.920 -9.395 1.00 93.56 107 CYS A CA 1
ATOM 873 C C . CYS A 1 107 ? -4.109 -8.191 -10.257 1.00 93.56 107 CYS A C 1
ATOM 875 O O . CYS A 1 107 ? -4.101 -9.298 -9.708 1.00 93.56 107 CYS A O 1
ATOM 877 N N . PRO A 1 108 ? -3.934 -8.082 -11.589 1.00 96.69 108 PRO A N 1
ATOM 878 C CA . PRO A 1 108 ? -3.816 -9.244 -12.465 1.00 96.69 108 PRO A CA 1
ATOM 879 C C . PRO A 1 108 ? -2.381 -9.790 -12.426 1.00 96.69 108 PRO A C 1
ATOM 881 O O . PRO A 1 108 ? -1.614 -9.683 -13.382 1.00 96.69 108 PRO A O 1
ATOM 884 N N . HIS A 1 109 ? -1.998 -10.369 -11.285 1.00 96.06 109 HIS A N 1
ATOM 885 C CA . HIS A 1 109 ? -0.631 -10.807 -10.983 1.00 96.06 109 HIS A CA 1
ATOM 886 C C . HIS A 1 109 ? 0.012 -11.627 -12.101 1.00 96.06 109 HIS A C 1
ATOM 888 O O . HIS A 1 109 ? 1.133 -11.332 -12.506 1.00 96.06 109 HIS A O 1
ATOM 894 N N . GLN A 1 110 ? -0.693 -12.644 -12.598 1.00 95.19 110 GLN A N 1
ATOM 895 C CA . GLN A 1 110 ? -0.142 -13.552 -13.600 1.00 95.19 110 GLN A CA 1
ATOM 896 C C . GLN A 1 110 ? 0.211 -12.815 -14.897 1.00 95.19 110 GLN A C 1
ATOM 898 O O . GLN A 1 110 ? 1.296 -13.004 -15.441 1.00 95.19 110 GLN A O 1
ATOM 903 N N . GLU A 1 111 ? -0.675 -11.932 -15.354 1.00 97.00 111 GLU A N 1
ATOM 904 C CA . GLU A 1 111 ? -0.477 -11.146 -16.570 1.00 97.00 111 GLU A CA 1
ATOM 905 C C . GLU A 1 111 ? 0.670 -10.140 -16.409 1.00 97.00 111 GLU A C 1
ATOM 907 O O . GLU A 1 111 ? 1.537 -10.036 -17.277 1.00 97.00 111 GLU A O 1
ATOM 912 N N . LEU A 1 112 ? 0.738 -9.447 -15.267 1.00 97.38 112 LEU A N 1
ATOM 913 C CA . LEU A 1 112 ? 1.797 -8.471 -14.995 1.00 97.38 112 LEU A CA 1
ATOM 914 C C . LEU A 1 112 ? 3.186 -9.117 -14.891 1.00 97.38 112 LEU A C 1
ATOM 916 O O . LEU A 1 112 ? 4.162 -8.522 -15.347 1.00 97.38 112 LEU A O 1
ATOM 920 N N . ILE A 1 113 ? 3.291 -10.330 -14.345 1.00 97.12 113 ILE A N 1
ATOM 921 C CA . ILE A 1 113 ? 4.561 -11.068 -14.298 1.00 97.12 113 ILE A CA 1
ATOM 922 C C . ILE A 1 113 ? 4.970 -11.570 -15.677 1.00 97.12 113 ILE A C 1
ATOM 924 O O . ILE A 1 113 ? 6.136 -11.433 -16.051 1.00 97.12 113 ILE A O 1
ATOM 928 N N . THR A 1 114 ? 4.027 -12.068 -16.477 1.00 96.75 114 THR A N 1
ATOM 929 C CA . THR A 1 114 ? 4.300 -12.415 -17.877 1.00 96.75 114 THR A CA 1
ATOM 930 C C . THR A 1 114 ? 4.804 -11.199 -18.661 1.00 96.75 114 THR A C 1
ATOM 932 O O . THR A 1 114 ? 5.793 -11.307 -19.389 1.00 96.75 114 THR A O 1
ATOM 935 N N . LEU A 1 115 ? 4.194 -10.025 -18.469 1.00 97.12 115 LEU A N 1
ATOM 936 C CA . LEU A 1 115 ? 4.650 -8.775 -19.081 1.00 97.12 115 LEU A CA 1
ATOM 937 C C . LEU A 1 115 ? 6.054 -8.379 -18.620 1.00 97.12 115 LEU A C 1
ATOM 939 O O . LEU A 1 115 ? 6.891 -8.042 -19.455 1.00 97.12 115 LEU A O 1
ATOM 943 N N . TRP A 1 116 ? 6.332 -8.440 -17.316 1.00 96.31 116 TRP A N 1
ATOM 944 C CA . TRP A 1 116 ? 7.665 -8.171 -16.777 1.00 96.31 116 TRP A CA 1
ATOM 945 C C . TRP A 1 116 ? 8.727 -9.078 -17.413 1.00 96.31 116 TRP A C 1
ATOM 947 O O . TRP A 1 116 ? 9.709 -8.583 -17.967 1.00 96.31 116 TRP A O 1
ATOM 957 N N . ASN A 1 117 ? 8.494 -10.393 -17.404 1.00 96.81 117 ASN A N 1
ATOM 958 C CA . ASN A 1 117 ? 9.415 -11.389 -17.954 1.00 96.81 117 ASN A CA 1
ATOM 959 C C . ASN A 1 117 ? 9.659 -11.176 -19.455 1.00 96.81 117 ASN A C 1
ATOM 961 O O . ASN A 1 117 ? 10.784 -11.332 -19.924 1.00 96.81 117 ASN A O 1
ATOM 965 N N . SER A 1 118 ? 8.626 -10.772 -20.201 1.00 96.31 118 SER A N 1
ATOM 966 C CA . SER A 1 118 ? 8.746 -10.436 -21.623 1.00 96.31 118 SER A CA 1
ATOM 967 C C . SER A 1 118 ? 9.608 -9.194 -21.868 1.00 96.31 118 SER A C 1
ATOM 969 O O . SER A 1 118 ? 10.368 -9.161 -22.835 1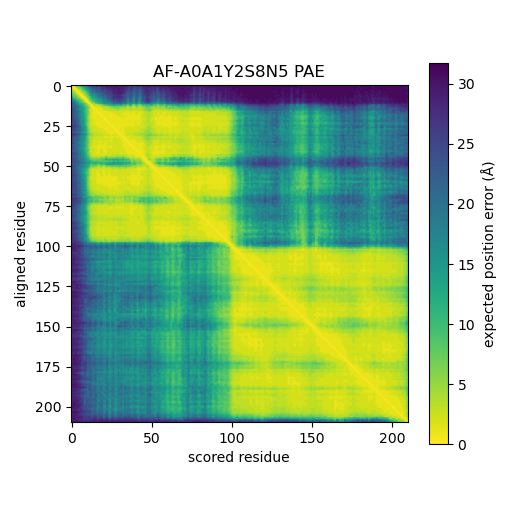.00 96.31 118 SER A O 1
ATOM 971 N N . LYS A 1 119 ? 9.500 -8.168 -21.017 1.00 94.81 119 LYS A N 1
ATOM 972 C CA . LYS A 1 119 ? 10.233 -6.904 -21.186 1.00 94.81 119 LYS A CA 1
ATOM 973 C C . LYS A 1 119 ? 11.665 -6.964 -20.671 1.00 94.81 119 LYS A C 1
ATOM 975 O O . LYS A 1 119 ? 12.512 -6.234 -21.181 1.00 94.81 119 LYS A O 1
ATOM 980 N N . ILE A 1 120 ? 11.933 -7.789 -19.660 1.00 92.69 120 ILE A N 1
ATOM 981 C CA . ILE A 1 120 ? 13.229 -7.867 -18.976 1.00 92.69 120 ILE A CA 1
ATOM 982 C C . ILE A 1 120 ? 13.612 -9.349 -18.794 1.00 92.69 120 ILE A C 1
ATOM 984 O O . ILE A 1 120 ? 13.614 -9.872 -17.676 1.00 92.69 120 ILE A O 1
ATOM 988 N N . PRO A 1 121 ? 13.982 -10.049 -19.886 1.00 92.44 121 PRO A N 1
ATOM 989 C CA . PRO A 1 121 ? 14.287 -11.482 -19.845 1.00 92.44 121 PRO A CA 1
ATOM 990 C C . PRO A 1 121 ? 15.523 -11.817 -18.993 1.00 92.44 121 PRO A C 1
ATOM 992 O O . PRO A 1 121 ? 15.659 -12.926 -18.493 1.00 92.44 121 PRO A O 1
ATOM 995 N N . ALA A 1 122 ? 16.414 -10.850 -18.755 1.00 91.25 122 ALA A N 1
ATOM 996 C CA . ALA A 1 122 ? 17.574 -11.021 -17.877 1.00 91.25 122 ALA A CA 1
ATOM 997 C C . ALA A 1 122 ? 17.226 -11.057 -16.368 1.00 91.25 122 ALA A C 1
ATOM 999 O O . ALA A 1 122 ? 18.112 -11.258 -15.531 1.00 91.25 122 ALA A O 1
ATOM 1000 N N . ARG A 1 123 ? 15.961 -10.801 -15.998 1.00 93.44 123 ARG A N 1
ATOM 1001 C CA . ARG A 1 123 ? 15.456 -10.761 -14.612 1.00 93.44 123 ARG A CA 1
ATOM 1002 C C . ARG A 1 123 ? 14.090 -11.438 -14.495 1.00 93.44 123 ARG A C 1
ATOM 1004 O O . ARG A 1 123 ? 13.176 -10.894 -13.873 1.00 93.44 123 ARG A O 1
ATOM 1011 N N . VAL A 1 124 ? 13.959 -12.608 -15.113 1.00 94.50 124 VAL A N 1
ATOM 1012 C CA . VAL A 1 124 ? 12.735 -13.414 -15.061 1.00 94.50 124 VAL A CA 1
ATOM 1013 C C . VAL A 1 124 ? 12.382 -13.776 -13.621 1.00 94.50 124 VAL A C 1
ATOM 1015 O O . VAL A 1 124 ? 13.242 -14.089 -12.800 1.00 94.50 124 VAL A O 1
ATOM 1018 N N . VAL A 1 125 ? 11.087 -13.719 -13.332 1.00 94.88 125 VAL A N 1
ATOM 1019 C CA . VAL A 1 125 ? 10.477 -14.260 -12.126 1.00 94.88 125 VAL A CA 1
ATOM 1020 C C . VAL A 1 125 ? 9.730 -15.527 -12.508 1.00 94.88 125 VAL A C 1
ATOM 1022 O O . VAL A 1 125 ? 8.768 -15.480 -13.280 1.00 94.88 125 VAL A O 1
ATOM 1025 N N . GLU A 1 126 ? 10.179 -16.654 -11.969 1.00 92.38 126 GLU A N 1
ATOM 1026 C CA . GLU A 1 126 ? 9.568 -17.954 -12.224 1.00 92.38 126 GLU A CA 1
ATOM 1027 C C . GLU A 1 126 ? 8.180 -18.046 -11.584 1.00 92.38 126 GLU A C 1
ATOM 1029 O O . GLU A 1 126 ? 7.959 -17.586 -10.460 1.00 92.38 126 GLU A O 1
ATOM 1034 N N . ALA A 1 127 ? 7.240 -18.697 -12.274 1.00 88.19 127 ALA A N 1
ATOM 1035 C CA . ALA A 1 127 ? 5.852 -18.801 -11.814 1.00 88.19 127 ALA A CA 1
ATOM 1036 C C . ALA A 1 127 ? 5.744 -19.449 -10.421 1.00 88.19 127 ALA A C 1
ATOM 1038 O O . ALA A 1 127 ? 4.973 -18.995 -9.580 1.00 88.19 127 ALA A O 1
ATOM 1039 N N . GLN A 1 128 ? 6.572 -20.461 -1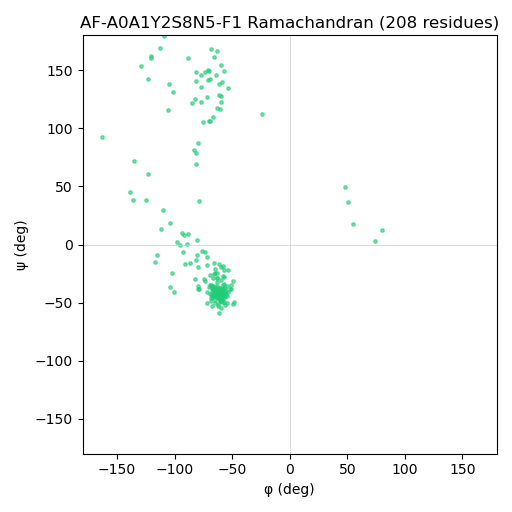0.149 1.00 90.12 128 GLN A N 1
ATOM 1040 C CA . GLN A 1 128 ? 6.624 -21.152 -8.855 1.00 90.12 128 GLN A CA 1
ATOM 1041 C C . GLN A 1 128 ? 7.115 -20.267 -7.699 1.00 90.12 128 GLN A C 1
ATOM 1043 O O . GLN A 1 128 ? 6.774 -20.507 -6.542 1.00 90.12 128 GLN A O 1
ATOM 1048 N N . GLU A 1 129 ? 7.906 -19.234 -7.991 1.00 90.62 129 GLU A N 1
ATOM 1049 C CA . GLU A 1 129 ? 8.402 -18.305 -6.977 1.00 90.62 129 GLU A CA 1
ATOM 1050 C C . GLU A 1 129 ? 7.423 -17.158 -6.710 1.00 90.62 129 GLU A C 1
ATOM 1052 O O . GLU A 1 129 ? 7.550 -16.443 -5.708 1.00 90.62 129 GLU A O 1
ATOM 1057 N N . TRP A 1 130 ? 6.457 -16.943 -7.607 1.00 94.56 130 TRP A N 1
ATOM 1058 C CA . TRP A 1 130 ? 5.488 -15.865 -7.497 1.00 94.56 130 TRP A CA 1
ATOM 1059 C C . TRP A 1 130 ? 4.326 -16.249 -6.578 1.00 94.56 130 TRP A C 1
ATOM 1061 O O . TRP A 1 130 ? 3.244 -16.642 -7.005 1.00 94.56 130 TRP A O 1
ATOM 1071 N N . THR A 1 131 ? 4.560 -16.121 -5.274 1.00 89.81 131 THR A N 1
ATOM 1072 C CA . THR A 1 131 ? 3.580 -16.456 -4.232 1.00 89.81 131 THR A CA 1
ATOM 1073 C C . THR A 1 131 ? 3.257 -15.247 -3.358 1.00 89.81 131 THR A C 1
ATOM 1075 O O . THR A 1 131 ? 4.063 -14.327 -3.237 1.00 89.81 131 THR A O 1
ATOM 1078 N N . GLN A 1 132 ? 2.121 -15.280 -2.653 1.00 84.19 132 GLN A N 1
ATOM 1079 C CA . GLN A 1 132 ? 1.726 -14.233 -1.694 1.00 84.19 132 GLN A CA 1
ATOM 1080 C C . GLN A 1 132 ? 2.745 -14.002 -0.560 1.00 84.19 132 GLN A C 1
ATOM 1082 O O . GLN A 1 132 ? 2.710 -12.968 0.107 1.00 84.19 132 GLN A O 1
ATOM 1087 N N . ARG A 1 133 ? 3.653 -14.960 -0.320 1.00 83.38 133 ARG A N 1
ATOM 1088 C CA . ARG A 1 133 ? 4.732 -14.840 0.673 1.00 83.38 133 ARG A CA 1
ATOM 1089 C C . ARG A 1 133 ? 5.915 -14.013 0.163 1.00 83.38 133 ARG A C 1
ATOM 1091 O O . ARG A 1 133 ? 6.702 -13.532 0.975 1.00 83.38 133 ARG A O 1
ATOM 1098 N N . ARG A 1 134 ? 6.057 -13.841 -1.155 1.00 87.19 134 ARG A N 1
ATOM 1099 C CA . ARG A 1 134 ? 7.111 -13.019 -1.758 1.00 87.19 134 ARG A CA 1
ATOM 1100 C C . ARG A 1 134 ? 6.795 -11.539 -1.507 1.00 87.19 134 ARG A C 1
ATOM 1102 O O . ARG A 1 134 ? 5.708 -11.096 -1.874 1.00 87.19 134 ARG A O 1
ATOM 1109 N N . PRO A 1 135 ? 7.717 -10.735 -0.945 1.00 84.06 135 PRO A N 1
ATOM 1110 C CA . PRO A 1 135 ? 7.460 -9.317 -0.676 1.00 84.06 135 PRO A CA 1
ATOM 1111 C C . PRO A 1 135 ? 7.001 -8.522 -1.908 1.00 84.06 135 PRO A C 1
ATOM 1113 O O . PRO A 1 135 ? 6.130 -7.659 -1.801 1.00 84.06 135 PRO A O 1
ATOM 1116 N N . ALA A 1 136 ? 7.534 -8.853 -3.090 1.00 90.94 136 ALA A N 1
ATOM 1117 C CA . ALA A 1 136 ? 7.131 -8.255 -4.360 1.00 90.94 136 ALA A CA 1
ATOM 1118 C C . ALA A 1 136 ? 5.641 -8.408 -4.685 1.00 90.94 136 ALA A C 1
ATOM 1120 O O . ALA A 1 136 ? 5.102 -7.556 -5.382 1.00 90.94 136 ALA A O 1
ATOM 1121 N N . TYR A 1 137 ? 4.974 -9.451 -4.181 1.00 91.69 137 TYR A N 1
ATOM 1122 C CA . TYR A 1 137 ? 3.560 -9.697 -4.449 1.00 91.69 137 TYR A CA 1
ATOM 1123 C C . TYR A 1 137 ? 2.706 -8.534 -3.930 1.00 91.69 137 TYR A C 1
ATOM 1125 O O . TYR A 1 137 ? 2.086 -7.819 -4.711 1.00 91.69 137 TYR A O 1
ATOM 1133 N N . ARG A 1 138 ? 2.774 -8.253 -2.624 1.00 87.06 138 ARG A N 1
ATOM 1134 C CA . ARG A 1 138 ? 2.039 -7.132 -2.007 1.00 87.06 138 ARG A CA 1
ATOM 1135 C C . ARG A 1 138 ? 2.486 -5.774 -2.544 1.00 87.06 138 ARG A C 1
ATOM 1137 O O . ARG A 1 138 ? 1.698 -4.838 -2.653 1.00 87.06 138 ARG A O 1
ATOM 1144 N N . ASN A 1 139 ? 3.762 -5.657 -2.899 1.00 90.56 139 ASN A N 1
ATOM 1145 C CA . ASN A 1 139 ? 4.285 -4.441 -3.504 1.00 90.56 139 ASN A CA 1
ATOM 1146 C 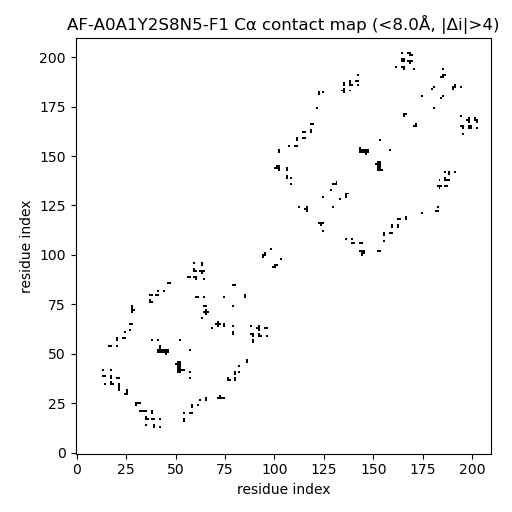C . ASN A 1 139 ? 3.704 -4.197 -4.908 1.00 90.56 139 ASN A C 1
ATOM 1148 O O . ASN A 1 139 ? 3.403 -3.053 -5.242 1.00 90.56 139 ASN A O 1
ATOM 1152 N N . LEU A 1 140 ? 3.484 -5.248 -5.707 1.00 94.94 140 LEU A N 1
ATOM 1153 C CA . LEU A 1 140 ? 2.813 -5.135 -7.003 1.00 94.94 140 LEU A CA 1
ATOM 1154 C C . LEU A 1 140 ? 1.368 -4.658 -6.837 1.00 94.94 140 LEU A C 1
ATOM 1156 O O . LEU A 1 140 ? 0.948 -3.762 -7.562 1.00 94.94 140 LEU A O 1
ATOM 1160 N N . GLU A 1 141 ? 0.638 -5.193 -5.854 1.00 92.19 141 GLU A N 1
ATOM 1161 C CA . GLU A 1 141 ? -0.721 -4.736 -5.525 1.00 92.19 141 GLU A CA 1
ATOM 1162 C C . GLU A 1 141 ? -0.729 -3.259 -5.118 1.00 92.19 141 GLU A C 1
ATOM 1164 O O . GLU A 1 141 ? -1.591 -2.498 -5.549 1.00 92.19 141 GLU A O 1
ATOM 1169 N N . SER A 1 142 ? 0.248 -2.826 -4.317 1.00 88.94 142 SER A N 1
ATOM 1170 C CA . SER A 1 142 ? 0.399 -1.420 -3.928 1.00 88.94 142 SER A CA 1
ATOM 1171 C C . SER A 1 142 ? 0.631 -0.518 -5.143 1.00 88.94 142 SER A C 1
ATOM 1173 O O . SER A 1 142 ? -0.032 0.506 -5.303 1.00 88.94 142 SER A O 1
ATOM 1175 N N . VAL A 1 143 ? 1.515 -0.932 -6.057 1.00 92.19 143 VAL A N 1
ATOM 1176 C CA . VAL A 1 143 ? 1.749 -0.215 -7.315 1.00 92.19 143 VAL A CA 1
ATOM 1177 C C . VAL A 1 143 ? 0.481 -0.171 -8.167 1.00 92.19 143 VAL A C 1
ATOM 1179 O O . VAL A 1 143 ? 0.132 0.903 -8.652 1.00 92.19 143 VAL A O 1
ATOM 1182 N N . TRP A 1 144 ? -0.217 -1.298 -8.324 1.00 94.31 144 TRP A N 1
ATOM 1183 C CA . TRP A 1 144 ? -1.460 -1.436 -9.092 1.00 94.31 144 TRP A CA 1
ATOM 1184 C C . TRP A 1 144 ? -2.594 -0.553 -8.560 1.00 94.31 144 TRP A C 1
ATOM 1186 O O . TRP A 1 144 ? -3.313 0.084 -9.334 1.00 94.31 144 TRP A O 1
ATOM 1196 N N . ASN A 1 145 ? -2.705 -0.467 -7.236 1.00 90.25 145 ASN A N 1
ATOM 1197 C CA . ASN A 1 145 ? -3.643 0.402 -6.536 1.00 90.25 145 ASN A CA 1
ATOM 1198 C C . ASN A 1 145 ? -3.208 1.875 -6.539 1.00 90.25 145 ASN A C 1
ATOM 1200 O O . ASN A 1 145 ? -3.961 2.733 -6.102 1.00 90.25 145 ASN A O 1
ATOM 1204 N N . GLY A 1 146 ? -2.023 2.218 -7.043 1.00 86.88 146 GLY A N 1
ATOM 1205 C CA . GLY A 1 146 ? -1.604 3.608 -7.185 1.00 86.88 146 GLY A CA 1
ATOM 1206 C C . GLY A 1 146 ? -2.267 4.290 -8.383 1.00 86.88 146 GLY A C 1
ATOM 1207 O O . GLY A 1 146 ? -2.255 3.762 -9.494 1.00 86.88 146 GLY A O 1
ATOM 1208 N N . LYS A 1 147 ? -2.763 5.520 -8.207 1.00 86.81 147 LYS A N 1
ATOM 1209 C CA . LYS A 1 147 ? -3.255 6.343 -9.325 1.00 86.81 147 LYS A CA 1
ATOM 1210 C C . LYS A 1 147 ? -2.108 6.848 -10.208 1.00 86.81 147 LYS A C 1
ATOM 1212 O O . LYS A 1 147 ? -0.980 7.070 -9.767 1.00 86.81 147 LYS A O 1
ATOM 1217 N N . THR A 1 148 ? -2.404 7.035 -11.488 1.00 86.81 148 THR A N 1
ATOM 1218 C CA . THR A 1 148 ? -1.543 7.743 -12.444 1.00 86.81 148 THR A CA 1
ATOM 1219 C C . THR A 1 148 ? -1.475 9.236 -12.109 1.00 86.81 148 THR A C 1
ATOM 1221 O O . THR A 1 148 ? -2.291 9.756 -11.348 1.00 86.81 148 THR A O 1
ATOM 1224 N N . ASN A 1 149 ? -0.555 9.973 -12.736 1.00 81.81 149 ASN A N 1
ATOM 1225 C CA . ASN A 1 149 ? -0.475 11.434 -12.589 1.00 81.81 149 ASN A CA 1
ATOM 1226 C C . ASN A 1 149 ? -1.737 12.180 -13.072 1.00 81.81 149 ASN A C 1
ATOM 1228 O O . ASN A 1 149 ? -1.927 13.341 -12.727 1.00 81.81 149 ASN A O 1
ATOM 1232 N N . LYS A 1 150 ? -2.600 11.521 -13.857 1.00 84.50 150 LYS A N 1
ATOM 1233 C CA . LYS A 1 150 ? -3.914 12.029 -14.282 1.00 84.50 150 LYS A CA 1
ATOM 1234 C C . LYS A 1 150 ? -5.052 11.613 -13.338 1.00 84.50 150 LYS A C 1
ATOM 1236 O O . LYS A 1 150 ? -6.214 11.778 -13.688 1.00 84.50 150 LYS A O 1
ATOM 1241 N N . GLY A 1 151 ? -4.742 11.010 -12.188 1.00 83.69 151 GLY A N 1
ATOM 1242 C CA . GLY A 1 151 ? -5.726 10.552 -11.203 1.00 83.69 151 GLY A CA 1
ATOM 1243 C C . GLY A 1 151 ? -6.499 9.286 -11.593 1.00 83.69 151 GLY A C 1
ATOM 1244 O O . GLY A 1 151 ? -7.370 8.861 -10.841 1.00 83.69 151 GLY A O 1
ATOM 1245 N N . LYS A 1 152 ? -6.191 8.668 -12.741 1.00 89.00 152 LYS A N 1
ATOM 1246 C CA . LYS A 1 152 ? -6.815 7.408 -13.180 1.00 89.00 152 LYS A CA 1
ATOM 1247 C C . LYS A 1 152 ? -6.168 6.202 -12.507 1.00 89.00 152 LYS A C 1
ATOM 1249 O O . LYS A 1 152 ? -4.960 6.237 -12.264 1.00 89.00 152 LYS A O 1
ATOM 1254 N N . TRP A 1 153 ? -6.943 5.146 -12.273 1.00 91.06 153 TRP A N 1
ATOM 1255 C CA . TRP A 1 153 ? -6.418 3.839 -11.869 1.00 91.06 153 TRP A CA 1
ATOM 1256 C C . TRP A 1 153 ? -5.464 3.275 -12.921 1.00 91.06 153 TRP A C 1
ATOM 1258 O O . TRP A 1 153 ? -5.523 3.654 -14.093 1.00 91.06 153 TRP A O 1
ATOM 1268 N N . ARG A 1 154 ? -4.541 2.414 -12.492 1.00 93.25 154 ARG A N 1
ATOM 1269 C CA . ARG A 1 154 ? -3.644 1.738 -13.426 1.00 93.25 154 ARG A CA 1
ATOM 1270 C C . ARG A 1 154 ? -4.379 0.615 -14.130 1.00 93.25 154 ARG A C 1
ATOM 1272 O O . ARG A 1 154 ? -5.223 -0.064 -13.562 1.00 93.25 154 ARG A O 1
ATOM 1279 N N . GLU A 1 155 ? -3.990 0.431 -15.374 1.00 95.81 155 GLU A N 1
ATOM 1280 C CA . GLU A 1 155 ? -4.460 -0.639 -16.235 1.00 95.81 155 GLU A CA 1
ATOM 1281 C C . GLU A 1 155 ? -3.251 -1.467 -16.663 1.00 95.81 155 GLU A C 1
ATOM 1283 O O . GLU A 1 155 ? -2.105 -1.002 -16.595 1.00 95.81 155 GLU A O 1
ATOM 1288 N N . VAL A 1 156 ? -3.494 -2.683 -17.147 1.00 96.69 156 VAL A N 1
ATOM 1289 C CA . VAL A 1 156 ? -2.434 -3.578 -17.628 1.00 96.69 156 VAL A CA 1
ATOM 1290 C C . VAL A 1 156 ? -1.577 -2.889 -18.692 1.00 96.69 156 VAL A C 1
ATOM 1292 O O . VAL A 1 156 ? -0.352 -2.908 -18.602 1.00 96.69 156 VAL A O 1
ATOM 1295 N N . GLN A 1 157 ? -2.200 -2.187 -19.644 1.00 95.56 157 GLN A N 1
ATOM 1296 C CA . GLN A 1 157 ? -1.484 -1.449 -20.689 1.00 95.56 157 GLN A CA 1
ATOM 1297 C C . GLN A 1 157 ? -0.571 -0.354 -20.116 1.00 95.56 157 GLN A C 1
ATOM 1299 O O . GLN A 1 157 ? 0.545 -0.137 -20.599 1.00 95.56 157 GLN A O 1
ATOM 1304 N N . HIS A 1 158 ? -1.017 0.324 -19.057 1.00 95.19 158 HIS A N 1
ATOM 1305 C CA . HIS A 1 158 ? -0.197 1.316 -18.376 1.00 95.19 158 HIS A CA 1
ATOM 1306 C C . HIS A 1 158 ? 1.002 0.654 -17.683 1.00 95.19 158 HIS A C 1
ATOM 1308 O O . HIS A 1 158 ? 2.122 1.142 -17.806 1.00 95.19 158 HIS A O 1
ATOM 1314 N N . MET A 1 159 ? 0.800 -0.483 -17.009 1.00 96.31 159 MET A N 1
ATOM 1315 C CA . MET A 1 159 ? 1.892 -1.253 -16.402 1.00 96.31 159 MET A CA 1
ATOM 1316 C C . MET A 1 159 ? 2.885 -1.783 -17.442 1.00 96.31 159 MET A C 1
ATOM 1318 O O . MET A 1 159 ? 4.091 -1.662 -17.238 1.00 96.31 159 MET A O 1
ATOM 1322 N N . ALA A 1 160 ? 2.400 -2.280 -18.582 1.00 96.62 160 ALA A N 1
ATOM 1323 C CA . ALA A 1 160 ? 3.238 -2.698 -19.703 1.00 96.62 160 ALA A CA 1
ATOM 1324 C C . ALA A 1 160 ? 4.119 -1.546 -20.207 1.00 96.62 160 ALA A C 1
ATOM 1326 O O . ALA A 1 160 ? 5.313 -1.734 -20.428 1.00 96.62 160 ALA A O 1
ATOM 1327 N N . THR A 1 161 ? 3.549 -0.340 -20.316 1.00 95.25 161 THR A N 1
ATOM 1328 C CA . THR A 1 161 ? 4.293 0.876 -20.678 1.00 95.25 161 THR A CA 1
ATOM 1329 C C . THR A 1 161 ? 5.349 1.215 -19.626 1.00 95.25 161 THR A C 1
ATOM 1331 O O . THR A 1 161 ? 6.480 1.540 -19.976 1.00 95.25 161 THR A O 1
ATOM 1334 N N . CYS A 1 162 ? 5.023 1.109 -18.332 1.00 95.38 162 CYS A N 1
ATOM 1335 C CA . CYS A 1 162 ? 6.005 1.314 -17.267 1.00 95.38 162 CYS A CA 1
ATOM 1336 C C . CYS A 1 162 ? 7.181 0.336 -17.388 1.00 95.38 162 CYS A C 1
ATOM 1338 O O . CYS A 1 162 ? 8.326 0.775 -17.354 1.00 95.38 162 CYS A O 1
ATOM 1340 N N . PHE A 1 163 ? 6.918 -0.962 -17.552 1.00 96.81 163 PHE A N 1
ATOM 1341 C CA . PHE A 1 163 ? 7.976 -1.968 -17.681 1.00 96.81 163 PHE A CA 1
ATOM 1342 C C . PHE A 1 163 ? 8.821 -1.778 -18.942 1.00 96.81 163 PHE A C 1
ATOM 1344 O O . PHE A 1 163 ? 10.036 -1.928 -18.875 1.00 96.81 163 PHE A O 1
ATOM 1351 N N . ASP A 1 164 ? 8.206 -1.389 -20.058 1.00 96.12 164 ASP A N 1
ATOM 1352 C CA . ASP A 1 164 ? 8.906 -1.091 -21.309 1.00 96.12 164 ASP A CA 1
ATOM 1353 C C . ASP A 1 164 ? 9.837 0.125 -21.192 1.00 96.12 164 ASP A C 1
ATOM 1355 O O . ASP A 1 164 ? 10.973 0.101 -21.656 1.00 96.12 164 ASP A O 1
ATOM 1359 N N . LEU A 1 165 ? 9.391 1.185 -20.514 1.00 96.06 165 LEU A N 1
ATOM 1360 C CA . LEU A 1 165 ? 10.238 2.347 -20.250 1.00 96.06 165 LEU A CA 1
ATOM 1361 C C . LEU A 1 165 ? 11.398 1.988 -19.320 1.00 96.06 165 LEU A C 1
ATOM 1363 O O . LEU A 1 165 ? 12.535 2.385 -19.573 1.00 96.06 165 LEU A O 1
ATOM 1367 N N . ILE A 1 166 ? 11.108 1.240 -18.253 1.00 95.94 166 ILE A N 1
ATOM 1368 C CA . ILE A 1 166 ? 12.102 0.811 -17.265 1.00 95.94 166 ILE A CA 1
ATOM 1369 C C . ILE A 1 166 ? 13.167 -0.075 -17.917 1.00 95.94 166 ILE A C 1
ATOM 1371 O O . ILE A 1 166 ? 14.350 0.145 -17.667 1.00 95.94 166 ILE A O 1
ATOM 1375 N N . SER A 1 167 ? 12.784 -1.019 -18.782 1.00 94.94 167 SER A N 1
ATOM 1376 C CA . SER A 1 167 ? 13.737 -1.913 -19.455 1.00 94.94 167 SER A CA 1
ATOM 1377 C C . SER A 1 167 ? 14.710 -1.170 -20.373 1.00 94.94 167 SER A C 1
ATOM 1379 O O . SER A 1 167 ? 15.845 -1.602 -20.546 1.00 94.94 167 SER A O 1
ATOM 1381 N N . GLN A 1 168 ? 14.290 -0.029 -20.923 1.00 94.19 168 GLN A N 1
ATOM 1382 C CA . GLN A 1 168 ? 15.117 0.836 -21.765 1.00 94.19 168 GLN A CA 1
ATOM 1383 C C . GLN A 1 168 ? 15.908 1.887 -20.974 1.00 94.19 168 GLN A C 1
ATOM 1385 O O . GLN A 1 168 ? 16.575 2.732 -21.577 1.00 94.19 168 GLN A O 1
ATOM 1390 N N . SER A 1 169 ? 15.788 1.907 -19.646 1.00 95.19 169 SER A N 1
ATOM 1391 C CA . SER A 1 169 ? 16.488 2.882 -18.820 1.00 95.19 169 SER A CA 1
ATOM 1392 C C . SER A 1 169 ? 17.977 2.563 -18.723 1.00 95.19 169 SER A C 1
ATOM 1394 O O . SER A 1 169 ? 18.382 1.402 -18.665 1.00 95.19 169 SER A O 1
ATOM 1396 N N . SER A 1 170 ? 18.803 3.601 -18.588 1.00 94.50 170 SER A N 1
ATOM 1397 C CA . SER A 1 170 ? 20.228 3.463 -18.283 1.00 94.50 170 SER A CA 1
ATOM 1398 C C . SER A 1 170 ? 20.483 2.679 -16.987 1.00 94.50 170 SER A C 1
ATOM 1400 O O . SER A 1 170 ? 21.541 2.066 -16.840 1.00 94.50 170 SER A O 1
ATOM 1402 N N . LEU A 1 171 ? 19.505 2.605 -16.073 1.00 93.88 171 LEU A N 1
ATOM 1403 C CA . LEU A 1 171 ? 19.578 1.764 -14.876 1.00 93.88 171 LEU A CA 1
ATOM 1404 C C . LEU A 1 171 ? 19.804 0.283 -15.227 1.00 93.88 171 LEU A C 1
ATOM 1406 O O . LEU A 1 171 ? 20.547 -0.399 -14.519 1.00 93.88 171 LEU A O 1
ATOM 1410 N N . PHE A 1 172 ? 19.247 -0.167 -16.354 1.00 92.69 172 PHE A N 1
ATOM 1411 C CA . PHE A 1 172 ? 19.370 -1.519 -16.901 1.00 92.69 172 PHE A CA 1
ATOM 1412 C C . PHE A 1 172 ? 20.590 -1.708 -17.822 1.00 92.69 172 PHE A C 1
ATOM 1414 O O . PHE A 1 172 ? 20.743 -2.763 -18.430 1.00 92.69 172 PHE A O 1
ATOM 1421 N N . SER A 1 173 ? 21.506 -0.738 -17.900 1.00 90.06 173 SER A N 1
ATOM 1422 C CA . SER A 1 173 ? 22.840 -0.975 -18.473 1.00 90.06 173 SER A CA 1
ATOM 1423 C C . SER A 1 173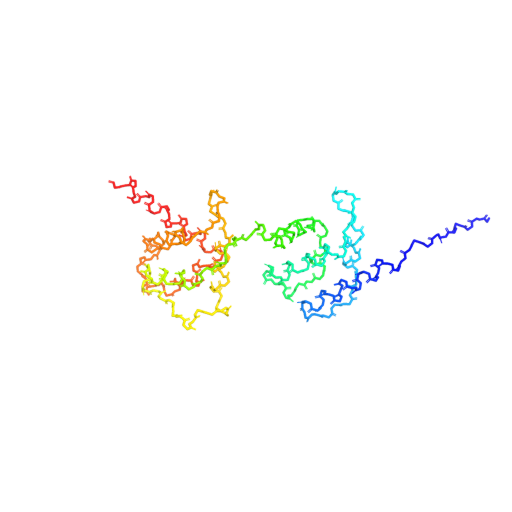 ? 23.676 -1.868 -17.547 1.00 90.06 173 SER A C 1
ATOM 1425 O O . SER A 1 173 ? 23.490 -1.828 -16.329 1.00 90.06 173 SER A O 1
ATOM 1427 N N . SER A 1 174 ? 24.591 -2.671 -18.095 1.00 90.69 174 SER A N 1
ATOM 1428 C CA . SER A 1 174 ? 25.520 -3.514 -17.316 1.00 90.69 174 SER A CA 1
ATOM 1429 C C . SER A 1 174 ? 24.835 -4.333 -16.209 1.00 90.69 174 SER A C 1
ATOM 1431 O O . SER A 1 174 ? 25.244 -4.310 -15.049 1.00 90.69 174 SER A O 1
ATOM 1433 N N . LEU A 1 175 ? 23.746 -5.039 -16.543 1.00 90.75 175 LEU A N 1
ATOM 1434 C CA . LEU A 1 175 ? 22.959 -5.805 -15.562 1.00 90.75 175 LEU A CA 1
ATOM 1435 C C . LEU A 1 175 ? 23.772 -6.847 -14.796 1.00 90.75 175 LEU A C 1
ATOM 1437 O O . LEU A 1 175 ? 23.422 -7.175 -13.664 1.00 90.75 175 LEU A O 1
ATOM 1441 N N . GLU A 1 176 ? 24.838 -7.368 -15.389 1.00 90.25 176 GLU A N 1
ATOM 1442 C CA . GLU A 1 176 ? 25.734 -8.336 -14.752 1.00 90.25 176 GLU A CA 1
ATOM 1443 C C . GLU A 1 176 ? 26.337 -7.785 -13.450 1.00 90.25 176 GLU A C 1
ATOM 1445 O O . GLU A 1 176 ? 26.430 -8.500 -12.456 1.00 90.25 176 GLU A O 1
ATOM 1450 N N . GLU A 1 177 ? 26.614 -6.480 -13.401 1.00 94.19 177 GLU A N 1
ATOM 1451 C CA . GLU A 1 177 ? 27.148 -5.783 -12.223 1.00 94.19 177 GLU A CA 1
ATOM 1452 C C . GLU A 1 177 ? 26.063 -5.437 -11.184 1.00 94.19 177 GLU A C 1
ATOM 1454 O O . GLU A 1 177 ? 26.360 -4.995 -10.072 1.00 94.19 177 GLU A O 1
ATOM 1459 N N . LYS A 1 178 ? 24.781 -5.626 -11.528 1.00 95.56 178 LYS A N 1
ATOM 1460 C CA . LYS A 1 178 ? 23.620 -5.200 -10.727 1.00 95.56 178 LYS A CA 1
ATOM 1461 C C . LYS A 1 178 ? 22.697 -6.378 -10.387 1.00 95.56 178 LYS A C 1
ATOM 1463 O O . LYS A 1 178 ? 21.513 -6.353 -10.745 1.00 95.56 178 LYS A O 1
ATOM 1468 N N . PRO A 1 179 ? 23.171 -7.415 -9.670 1.00 93.06 179 PRO A N 1
ATOM 1469 C CA . PRO A 1 179 ? 22.332 -8.558 -9.288 1.00 93.06 179 PRO A CA 1
ATOM 1470 C C . PRO A 1 179 ? 21.176 -8.157 -8.357 1.00 93.06 179 PRO A C 1
ATOM 1472 O O . PRO A 1 179 ? 20.136 -8.806 -8.338 1.00 93.06 179 PRO A O 1
ATOM 1475 N N . TRP A 1 180 ? 21.326 -7.052 -7.622 1.00 93.81 180 TRP A N 1
ATOM 1476 C CA . TRP A 1 180 ? 20.299 -6.494 -6.738 1.00 93.81 180 TRP A CA 1
ATOM 1477 C C . TRP A 1 180 ? 19.118 -5.853 -7.487 1.00 93.81 180 TRP A C 1
ATOM 1479 O O . TRP A 1 180 ? 18.067 -5.637 -6.881 1.00 93.81 180 TRP A O 1
ATOM 1489 N N . LEU A 1 181 ? 19.267 -5.538 -8.780 1.00 94.69 181 LEU A N 1
ATOM 1490 C CA . LEU A 1 181 ? 18.228 -4.911 -9.596 1.00 94.69 181 LEU A CA 1
ATOM 1491 C C . LEU A 1 181 ? 17.241 -5.976 -10.093 1.00 94.69 181 LEU A C 1
ATOM 1493 O O . LEU A 1 181 ? 17.321 -6.457 -11.224 1.00 94.69 181 LEU A O 1
ATOM 1497 N N . THR A 1 182 ? 16.336 -6.376 -9.206 1.00 94.44 182 THR A N 1
ATOM 1498 C CA . THR A 1 182 ? 15.280 -7.369 -9.444 1.00 94.44 182 THR A CA 1
ATOM 1499 C C . THR A 1 182 ? 13.896 -6.721 -9.415 1.00 94.44 182 THR A C 1
ATOM 1501 O O . THR A 1 182 ? 13.744 -5.582 -8.960 1.00 94.44 182 THR A O 1
ATOM 1504 N N . LEU A 1 183 ? 12.864 -7.460 -9.843 1.00 95.12 183 LEU A N 1
ATOM 1505 C CA . LEU A 1 183 ? 11.475 -7.010 -9.711 1.00 95.12 183 LEU A CA 1
ATOM 1506 C C . LEU A 1 183 ? 11.131 -6.663 -8.253 1.00 95.12 183 LEU A C 1
ATOM 1508 O O . LEU A 1 183 ? 10.530 -5.623 -7.992 1.00 95.12 183 LEU A O 1
ATOM 1512 N N . ASP A 1 184 ? 11.562 -7.489 -7.295 1.00 94.62 184 ASP A N 1
ATOM 1513 C CA . ASP A 1 184 ? 11.350 -7.259 -5.864 1.00 94.62 184 ASP A CA 1
ATOM 1514 C C . ASP A 1 184 ? 11.937 -5.941 -5.393 1.00 94.62 184 ASP A C 1
ATOM 1516 O O . ASP A 1 184 ? 11.307 -5.245 -4.600 1.00 94.62 184 ASP A O 1
ATOM 1520 N N . TRP A 1 185 ? 13.135 -5.599 -5.865 1.00 95.75 185 TRP A N 1
ATOM 1521 C CA . TRP A 1 185 ? 13.768 -4.339 -5.516 1.00 95.75 185 TRP A CA 1
ATOM 1522 C C . TRP A 1 185 ? 13.025 -3.158 -6.141 1.00 95.75 185 TRP A C 1
ATOM 1524 O O . TRP A 1 185 ? 12.783 -2.170 -5.452 1.00 95.75 185 TRP A O 1
ATOM 1534 N N . ILE A 1 186 ? 12.617 -3.266 -7.406 1.00 96.31 186 ILE A N 1
ATOM 1535 C CA . ILE A 1 186 ? 11.950 -2.183 -8.144 1.00 96.31 186 ILE A CA 1
ATOM 1536 C C . ILE A 1 186 ? 10.562 -1.885 -7.589 1.00 96.31 186 ILE A C 1
ATOM 1538 O O . ILE A 1 186 ? 10.208 -0.719 -7.437 1.00 96.31 186 ILE A O 1
ATOM 1542 N N . LEU A 1 187 ? 9.783 -2.916 -7.261 1.00 95.19 187 LEU A N 1
ATOM 1543 C CA . LEU A 1 187 ? 8.423 -2.742 -6.751 1.00 95.19 187 LEU A CA 1
ATOM 1544 C C . LEU A 1 187 ? 8.377 -2.192 -5.323 1.00 95.19 187 LEU A C 1
ATOM 1546 O O . LEU A 1 187 ? 7.300 -1.816 -4.867 1.00 95.19 187 LEU A O 1
ATOM 1550 N N . LYS A 1 188 ? 9.505 -2.120 -4.601 1.00 91.00 188 LYS A N 1
ATOM 1551 C CA . LYS A 1 188 ? 9.520 -1.481 -3.279 1.00 91.00 188 LYS A CA 1
ATOM 1552 C C . LYS A 1 188 ? 8.938 -0.064 -3.372 1.00 91.00 188 LYS A C 1
ATOM 1554 O O . LYS A 1 188 ? 9.335 0.676 -4.278 1.00 91.00 188 LYS A O 1
ATOM 1559 N N . PRO A 1 189 ? 8.049 0.341 -2.446 1.00 81.44 189 PRO A N 1
ATOM 1560 C CA . PRO A 1 189 ? 7.415 1.659 -2.481 1.00 81.44 189 PRO A CA 1
ATOM 1561 C C . PRO A 1 189 ? 8.407 2.823 -2.613 1.00 81.44 189 PRO A C 1
ATOM 1563 O O . PRO A 1 189 ? 8.150 3.780 -3.340 1.00 81.44 189 PRO A O 1
ATOM 1566 N N . GLU A 1 190 ? 9.561 2.723 -1.953 1.00 85.12 190 GLU A N 1
ATOM 1567 C CA . GLU A 1 190 ? 10.633 3.719 -1.997 1.00 85.12 190 GLU A CA 1
ATOM 1568 C C . GLU A 1 190 ? 11.351 3.811 -3.356 1.00 85.12 190 GLU A C 1
ATOM 1570 O O . GLU A 1 190 ? 11.862 4.878 -3.701 1.00 85.12 190 GLU A O 1
ATOM 1575 N N . ASN A 1 191 ? 11.352 2.730 -4.141 1.00 94.75 191 ASN A N 1
ATOM 1576 C CA . ASN A 1 191 ? 12.113 2.622 -5.386 1.00 94.75 191 ASN A CA 1
ATOM 1577 C C . ASN A 1 191 ? 11.241 2.853 -6.622 1.00 94.75 191 ASN A C 1
ATOM 1579 O O . ASN A 1 191 ? 11.671 3.545 -7.543 1.00 94.75 191 ASN A O 1
ATOM 1583 N N . TRP A 1 192 ? 10.015 2.320 -6.637 1.00 93.88 192 TRP A N 1
ATOM 1584 C CA . TRP A 1 192 ? 9.139 2.311 -7.814 1.00 93.88 192 TRP A CA 1
ATOM 1585 C C . TRP A 1 192 ? 9.009 3.685 -8.478 1.00 93.88 192 TRP A C 1
ATOM 1587 O O . TRP A 1 192 ? 9.230 3.827 -9.681 1.00 93.88 192 TRP A O 1
ATOM 1597 N N . SER A 1 193 ? 8.689 4.711 -7.683 1.00 89.75 193 SER A N 1
ATOM 1598 C CA . SER A 1 193 ? 8.481 6.072 -8.187 1.00 89.75 193 SER A CA 1
ATOM 1599 C C . SER A 1 193 ? 9.760 6.658 -8.794 1.00 89.75 193 SER A C 1
ATOM 1601 O O . SER A 1 193 ? 9.724 7.261 -9.864 1.00 89.75 193 SER A O 1
ATOM 1603 N N . GLN A 1 194 ? 10.907 6.426 -8.148 1.00 92.94 194 GLN A N 1
ATOM 1604 C CA . GLN A 1 194 ? 12.201 6.937 -8.605 1.00 92.94 194 GLN A CA 1
ATOM 1605 C C . GLN A 1 194 ? 12.637 6.266 -9.909 1.00 92.94 194 GLN A C 1
ATOM 1607 O O . GLN A 1 194 ? 12.982 6.955 -10.867 1.00 92.94 194 GLN A O 1
ATOM 1612 N N . VAL A 1 195 ? 12.559 4.932 -9.961 1.00 95.62 195 VAL A N 1
ATOM 1613 C CA . VAL A 1 195 ? 12.919 4.130 -11.139 1.00 95.62 195 VAL A CA 1
ATOM 1614 C C . VAL A 1 195 ? 12.050 4.514 -12.336 1.00 95.62 195 VAL A C 1
ATOM 1616 O O . VAL A 1 195 ? 12.563 4.756 -13.428 1.00 95.62 195 VAL A O 1
ATOM 1619 N N . TYR A 1 196 ? 10.735 4.626 -12.133 1.00 93.88 196 TYR A N 1
ATOM 1620 C CA . TYR A 1 196 ? 9.815 4.987 -13.206 1.00 93.88 196 TYR A CA 1
ATOM 1621 C C . TYR A 1 196 ? 10.025 6.424 -13.707 1.00 93.88 196 TYR A C 1
ATOM 1623 O O . TYR A 1 196 ? 10.060 6.654 -14.917 1.00 93.88 196 TYR A O 1
ATOM 1631 N N . GLU A 1 197 ? 10.204 7.399 -12.810 1.00 92.56 197 GLU A N 1
ATOM 1632 C CA . GLU A 1 197 ? 10.443 8.788 -13.217 1.00 92.56 197 GLU A CA 1
ATOM 1633 C C . GLU A 1 197 ? 11.797 8.966 -13.913 1.00 92.56 197 GLU A C 1
ATOM 1635 O O . GLU A 1 197 ? 11.878 9.721 -14.883 1.00 92.56 197 GLU A O 1
ATOM 1640 N N . GLN A 1 198 ? 12.843 8.244 -13.494 1.00 95.00 198 GLN A N 1
ATOM 1641 C CA . GLN A 1 198 ? 14.112 8.208 -14.225 1.00 95.00 198 GLN A CA 1
ATOM 1642 C C . GLN A 1 198 ? 13.907 7.679 -15.650 1.00 95.00 198 GLN A C 1
ATOM 1644 O O . GLN A 1 198 ? 14.243 8.370 -16.612 1.00 95.00 198 GLN A O 1
ATOM 1649 N N . ALA A 1 199 ? 13.304 6.495 -15.792 1.00 96.06 199 ALA A N 1
ATOM 1650 C CA . ALA A 1 199 ? 13.061 5.864 -17.087 1.00 96.06 199 ALA A CA 1
ATOM 1651 C C . ALA A 1 199 ? 12.261 6.772 -18.037 1.00 96.06 199 ALA A C 1
ATOM 1653 O O . ALA A 1 199 ? 12.583 6.926 -19.218 1.00 96.06 199 ALA A O 1
ATOM 1654 N N . LYS A 1 200 ? 11.240 7.446 -17.502 1.00 94.56 200 LYS A N 1
ATOM 1655 C CA . LYS A 1 200 ? 10.422 8.414 -18.235 1.00 94.56 200 LYS A CA 1
ATOM 1656 C C . LYS A 1 200 ? 11.220 9.644 -18.673 1.00 94.56 200 LYS A C 1
ATOM 1658 O O . LYS A 1 200 ? 11.079 10.069 -19.819 1.00 94.56 200 LYS A O 1
ATOM 1663 N N . ARG A 1 201 ? 12.058 10.218 -17.800 1.00 95.12 201 ARG A N 1
ATOM 1664 C CA . ARG A 1 201 ? 12.935 11.354 -18.152 1.00 95.12 201 ARG A CA 1
ATOM 1665 C C . ARG A 1 201 ? 13.899 10.981 -19.272 1.00 95.12 201 ARG A C 1
ATOM 1667 O O . ARG A 1 201 ? 14.023 11.732 -20.234 1.00 95.12 201 ARG A O 1
ATOM 1674 N N . GLU A 1 202 ? 14.524 9.813 -19.178 1.00 95.94 202 GLU A N 1
ATOM 1675 C CA . GLU A 1 202 ? 15.450 9.307 -20.195 1.00 95.94 202 GLU A CA 1
ATOM 1676 C C . GLU A 1 202 ? 14.750 9.049 -21.533 1.00 95.94 202 GLU A C 1
ATOM 1678 O O . GLU A 1 202 ? 15.300 9.361 -22.587 1.00 95.94 202 GLU A O 1
ATOM 1683 N N . HIS A 1 203 ? 13.523 8.525 -21.519 1.00 94.12 203 HIS A N 1
ATOM 1684 C CA . HIS A 1 203 ? 12.725 8.363 -22.734 1.00 94.12 203 HIS A CA 1
ATOM 1685 C C . HIS A 1 203 ? 12.389 9.709 -23.394 1.00 94.12 203 HIS A C 1
ATOM 1687 O O . HIS A 1 203 ? 12.546 9.854 -24.604 1.00 94.12 203 HIS A O 1
ATOM 1693 N N . ILE A 1 204 ? 11.973 10.711 -22.611 1.00 93.50 204 ILE A N 1
ATOM 1694 C CA . ILE A 1 204 ? 11.697 12.062 -23.126 1.00 93.50 204 ILE A CA 1
ATOM 1695 C C . ILE A 1 204 ? 12.970 12.689 -23.706 1.00 93.50 204 ILE A C 1
ATOM 1697 O O . ILE A 1 204 ? 12.918 13.259 -24.793 1.00 93.50 204 ILE A O 1
ATOM 1701 N N . ALA A 1 205 ? 14.110 12.557 -23.022 1.00 93.38 205 ALA A N 1
ATOM 1702 C CA . ALA A 1 205 ? 15.393 13.065 -23.503 1.00 93.38 205 ALA A CA 1
ATOM 1703 C C . ALA A 1 205 ? 15.804 12.414 -24.833 1.00 93.38 205 ALA A C 1
ATOM 1705 O O . ALA A 1 205 ? 16.155 13.125 -25.770 1.00 93.38 205 ALA A O 1
ATOM 1706 N N . ARG A 1 206 ? 15.675 11.083 -24.952 1.00 92.50 206 ARG A N 1
ATOM 1707 C CA . ARG A 1 206 ? 15.918 10.354 -26.210 1.00 92.50 206 ARG A CA 1
ATOM 1708 C C . ARG A 1 206 ? 15.002 10.822 -27.339 1.00 92.50 206 ARG A C 1
ATOM 1710 O O . ARG A 1 206 ? 15.459 10.952 -28.464 1.00 92.50 206 ARG A O 1
ATOM 1717 N N . ARG A 1 207 ? 13.726 11.084 -27.045 1.00 89.94 207 ARG A N 1
ATOM 1718 C CA . ARG A 1 207 ? 12.742 11.514 -28.048 1.00 89.94 207 ARG A CA 1
ATOM 1719 C C . ARG A 1 207 ? 12.911 12.969 -28.491 1.00 89.94 207 ARG A C 1
ATOM 1721 O O . ARG A 1 207 ? 12.531 13.292 -29.602 1.00 89.94 207 ARG A O 1
ATOM 1728 N N . ASN A 1 208 ? 13.419 13.838 -27.620 1.00 86.44 208 ASN A N 1
ATOM 1729 C CA . ASN A 1 208 ? 13.617 15.260 -27.922 1.00 86.44 208 ASN A CA 1
ATOM 1730 C C . ASN A 1 208 ? 15.012 15.568 -28.495 1.00 86.44 208 ASN A C 1
ATOM 1732 O O . ASN A 1 208 ? 15.221 16.663 -29.008 1.00 86.44 208 ASN A O 1
ATOM 1736 N N . GLY A 1 209 ? 15.971 14.652 -28.335 1.00 69.69 209 GLY A N 1
ATOM 1737 C CA . GLY A 1 209 ? 17.322 14.749 -28.895 1.00 69.69 209 GLY A CA 1
ATOM 1738 C C . GLY A 1 209 ? 17.524 13.973 -30.203 1.00 69.69 209 GLY A C 1
ATOM 1739 O O . GLY A 1 209 ? 18.649 13.943 -30.695 1.00 69.69 209 GLY A O 1
ATOM 1740 N N . ALA A 1 210 ? 16.468 13.337 -30.721 1.00 52.78 210 ALA A N 1
ATOM 1741 C CA . ALA A 1 210 ? 16.398 12.666 -32.021 1.00 52.78 210 ALA A CA 1
ATOM 1742 C C . ALA A 1 210 ? 15.516 13.483 -32.972 1.00 52.78 210 ALA A C 1
ATOM 1744 O O . ALA A 1 210 ? 15.817 13.480 -34.185 1.00 52.78 210 ALA A O 1
#

pLDDT: mean 88.11, std 13.04, range [33.53, 97.44]

Foldseek 3Di:
DDPDDDDPPDDDPLVVLLVVLVVLLCVLLVHDDDDSVLVSLQQPDQDPVRHGDDSVLLSLLLVCQLPPPPPSSVDDSNNSSPVVCVVVSSVVSVCVVVVVQFDPDFQPQVLLLVLLCVQCVVAHDDPVNQDPPQQLNVLSRVVQSDADPVRHGDDSVNSSVQSNLLSPAPVVPPCVVPVVPHSSNCSPPVRVVVSSVRSVVVVVVVVVVD

Radius of gyration: 24.24 Å; Cα contacts (8 Å, |Δi|>4): 199; chains: 1; bounding box: 53×44×88 Å

Sequence (210 aa):
MTKKEKIPLTPTGEENLALEILGYFNQLTHSRFQSTAPFLKALSTVKSKGICYTADEIKLVIEWAVTQWKYGEKLKPENLCRMRRFDGYLSDAIKWKEYIDRNPVDCPHQELITLWNSKIPARVVEAQEWTQRRPAYRNLESVWNGKTNKGKWREVQHMATCFDLISQSSLFSSLEEKPWLTLDWILKPENWSQVYEQAKREHIARRNGA